Protein AF-0000000067823042 (afdb_homodimer)

Foldseek 3Di:
DAADLVVQQVLQQVQLVVQVVQPHQSKKKWKAFRVGRTLFIHAACCPVVVHLQRHRLNRRVVRSPDDDLVRQLRIEMEMAEADAPSSLVVSLVSNHQEYEYNAYPLHHHDQVVSVVSPHHYHYPPHPSSVVSNVVCCVVPVPNVCSNRVD/DAADLVVQQVLQQVQLVVQVVQPHQSKKKWKAFRVGRTLFIHAACCPVVVHLQRHRLNRRDVRSPDDDLVRQLRIEMEMAEADAPSSLVVSLVSNHQEYEYNAPPVHHHDQVVSVVSPHHYHYPPHPSSVVSNVVCCVVPVPNVCSNRVD

Sequence (300 aa):
MPFDDTLGMQIALEEAQRSFETGGVPIGGALIHEDGTILSRGHNQRFQKDSATLHGEIDTLEKAGRLPGSVYKKCTMYTTLSPCDMCSGACILYGVKRVVIGENENFVGAEELLRSKGIEVVVMDDSKCKELMKRFITERPSDWNEDIGVMPFDDTLGMQIALEEAQRSFETGGVPIGGALIHEDGTILSRGHNQRFQKDSATLHGEIDTLEKAGRLPGSVYKKCTMYTTLSPCDMCSGACILYGVKRVVIGENENFVGAEELLRSKGIEVVVMDDSKCKELMKRFITERPSDWNEDIGV

InterPro domains:
  IPR002125 Cytidine and deoxycytidylate deaminase domain [PF00383] (7-102)
  IPR002125 Cytidine and deoxycytidylate deaminase domain [PS51747] (3-121)
  IPR016193 Cytidine deaminase-like [SSF53927] (5-147)

Radius of gyration: 18.21 Å; Cα contacts (8 Å, |Δi|>4): 779; chains: 2; bounding box: 47×52×38 Å

Nearest PDB structures (foldseek):
  8vlj-assembly1_B  TM=9.940E-01  e=5.506E-25  Saccharomyces cerevisiae
  1ysb-assembly1_A  TM=9.937E-01  e=1.316E-24  Saccharomyces cerevisiae
  2o3k-assembly1_B  TM=9.947E-01  e=3.594E-24  Saccharomyces cerevisiae
  8vlm-assembly2_D  TM=9.893E-01  e=2.940E-24  Saccharomyces cerevisiae
  8vlm-assembly2_C  TM=9.854E-01  e=9.818E-24  Saccharomyces cerevisiae

Structure (mmCIF, N/CA/C/O backbone):
data_AF-0000000067823042-model_v1
#
loop_
_entity.id
_entity.type
_entity.pdbx_description
1 polymer 'Cytosine deaminase'
#
loop_
_atom_site.group_PDB
_atom_site.id
_atom_site.type_symbol
_atom_site.label_atom_id
_atom_site.label_alt_id
_atom_site.label_comp_id
_atom_site.label_asym_id
_atom_site.label_entity_id
_atom_site.label_seq_id
_atom_site.pdbx_PDB_ins_code
_atom_site.Cartn_x
_atom_site.Cartn_y
_atom_site.Cartn_z
_atom_site.occupancy
_atom_site.B_iso_or_equiv
_atom_site.auth_seq_id
_atom_site.auth_comp_id
_atom_site.auth_asym_id
_atom_site.auth_atom_id
_atom_site.pdbx_PDB_model_num
ATOM 1 N N . MET A 1 1 ? -11.383 -27.797 -5.797 1 48.25 1 MET A N 1
ATOM 2 C CA . MET A 1 1 ? -9.977 -28.156 -5.613 1 48.25 1 MET A CA 1
ATOM 3 C C . MET A 1 1 ? -9.117 -26.906 -5.438 1 48.25 1 MET A C 1
ATOM 5 O O . MET A 1 1 ? -9.406 -25.859 -6.023 1 48.25 1 MET A O 1
ATOM 9 N N . PRO A 1 2 ? -8.297 -26.891 -4.375 1 63.25 2 PRO A N 1
ATOM 10 C CA . PRO A 1 2 ? -7.449 -25.703 -4.289 1 63.25 2 PRO A CA 1
ATOM 11 C C . PRO A 1 2 ? -6.688 -25.422 -5.582 1 63.25 2 PRO A C 1
ATOM 13 O O . PRO A 1 2 ? -6.359 -26.359 -6.32 1 63.25 2 PRO A O 1
ATOM 16 N N . PHE A 1 3 ? -6.887 -24.25 -6.117 1 79.56 3 PHE A N 1
ATOM 17 C CA . PHE A 1 3 ? -6.141 -23.828 -7.301 1 79.56 3 PHE A CA 1
ATOM 18 C C . PHE A 1 3 ? -4.691 -24.297 -7.215 1 79.56 3 PHE A C 1
ATOM 20 O O . PHE A 1 3 ? -4.113 -24.344 -6.129 1 79.56 3 PHE A O 1
ATOM 27 N N . ASP A 1 4 ? -4.148 -24.922 -8.211 1 93.75 4 ASP A N 1
ATOM 28 C CA . ASP A 1 4 ? -2.768 -25.391 -8.305 1 93.75 4 ASP A CA 1
ATOM 29 C C . ASP A 1 4 ? -1.784 -24.25 -8.109 1 93.75 4 ASP A C 1
ATOM 31 O O . ASP A 1 4 ? -1.671 -23.359 -8.969 1 93.75 4 ASP A O 1
ATOM 35 N N . ASP A 1 5 ? -0.976 -24.266 -7.023 1 97.5 5 ASP A N 1
ATOM 36 C CA . ASP A 1 5 ? -0.057 -23.188 -6.688 1 97.5 5 ASP A CA 1
ATOM 37 C C . ASP A 1 5 ? 1.023 -23.031 -7.754 1 97.5 5 ASP A C 1
ATOM 39 O O . ASP A 1 5 ? 1.497 -21.922 -8.008 1 97.5 5 ASP A O 1
ATOM 43 N N . THR A 1 6 ? 1.38 -24.125 -8.398 1 97.94 6 THR A N 1
ATOM 44 C CA . THR A 1 6 ? 2.383 -24.062 -9.453 1 97.94 6 THR A CA 1
ATOM 45 C C . THR A 1 6 ? 1.88 -23.219 -10.625 1 97.94 6 THR A C 1
ATOM 47 O O . THR A 1 6 ? 2.625 -22.422 -11.188 1 97.94 6 THR A O 1
ATOM 50 N N . LEU A 1 7 ? 0.654 -23.453 -10.984 1 97.75 7 LEU A N 1
ATOM 51 C CA . LEU A 1 7 ? 0.062 -22.688 -12.078 1 97.75 7 LEU A CA 1
ATOM 52 C C . LEU A 1 7 ? -0.068 -21.219 -11.711 1 97.75 7 LEU A C 1
ATOM 54 O O . LEU A 1 7 ? 0.218 -20.344 -12.531 1 97.75 7 LEU A O 1
ATOM 58 N N . GLY A 1 8 ? -0.56 -20.875 -10.492 1 98.38 8 GLY A N 1
ATOM 59 C CA . GLY A 1 8 ? -0.647 -19.5 -10.031 1 98.38 8 GLY A CA 1
ATOM 60 C C . GLY A 1 8 ? 0.69 -18.781 -10.039 1 98.38 8 GLY A C 1
ATOM 61 O O . GLY A 1 8 ? 0.783 -17.641 -10.469 1 98.38 8 GLY A O 1
ATOM 62 N N . MET A 1 9 ? 1.705 -19.547 -9.633 1 98.81 9 MET A N 1
ATOM 63 C CA . MET A 1 9 ? 3.037 -18.953 -9.586 1 98.81 9 MET A CA 1
ATOM 64 C C . MET A 1 9 ? 3.58 -18.719 -10.992 1 98.81 9 MET A C 1
ATOM 66 O O . MET A 1 9 ? 4.281 -17.734 -11.234 1 98.81 9 MET A O 1
ATOM 70 N N . GLN A 1 10 ? 3.24 -19.641 -11.875 1 98.81 10 GLN A N 1
ATOM 71 C CA . GLN A 1 10 ? 3.658 -19.453 -13.258 1 98.81 10 GLN A CA 1
ATOM 72 C C . GLN A 1 10 ? 3.1 -18.156 -13.836 1 98.81 10 GLN A C 1
ATOM 74 O O . GLN A 1 10 ? 3.801 -17.438 -14.547 1 98.81 10 GLN A O 1
ATOM 79 N N . ILE A 1 11 ? 1.844 -17.844 -13.531 1 98.88 11 ILE A N 1
ATOM 80 C CA . ILE A 1 11 ? 1.221 -16.594 -13.984 1 98.88 11 ILE A CA 1
ATOM 81 C C . ILE A 1 11 ? 1.97 -15.398 -13.406 1 98.88 11 ILE A C 1
ATOM 83 O O . ILE A 1 11 ? 2.303 -14.461 -14.133 1 98.88 11 ILE A O 1
ATOM 87 N N . ALA A 1 12 ? 2.26 -15.438 -12.117 1 98.94 12 ALA A N 1
ATOM 88 C CA . ALA A 1 12 ? 3 -14.359 -11.469 1 98.94 12 ALA A CA 1
ATOM 89 C C . ALA A 1 12 ? 4.391 -14.203 -12.07 1 98.94 12 ALA A C 1
ATOM 91 O O . ALA A 1 12 ? 4.867 -13.086 -12.273 1 98.94 12 ALA A O 1
ATOM 92 N N . LEU A 1 13 ? 5.023 -15.336 -12.359 1 98.94 13 LEU A N 1
ATOM 93 C CA . LEU A 1 13 ? 6.371 -15.305 -12.922 1 98.94 13 LEU A CA 1
ATOM 94 C C . LEU A 1 13 ? 6.363 -14.695 -14.32 1 98.94 13 LEU A C 1
ATOM 96 O O . LEU A 1 13 ? 7.281 -13.961 -14.688 1 98.94 13 LEU A O 1
ATOM 100 N N . GLU A 1 14 ? 5.363 -15.039 -15.102 1 98.94 14 GLU A N 1
ATOM 101 C CA . GLU A 1 14 ? 5.219 -14.422 -16.422 1 98.94 14 GLU A CA 1
ATOM 102 C C . GLU A 1 14 ? 5.125 -12.898 -16.312 1 98.94 14 GLU A C 1
ATOM 104 O O . GLU A 1 14 ? 5.734 -12.18 -17.094 1 98.94 14 GLU A O 1
ATOM 109 N N . GLU A 1 15 ? 4.402 -12.438 -15.352 1 98.94 15 GLU A N 1
ATOM 110 C CA . GLU A 1 15 ? 4.289 -11 -15.102 1 98.94 15 GLU A CA 1
ATOM 111 C C . GLU A 1 15 ? 5.633 -10.414 -14.68 1 98.94 15 GLU A C 1
ATOM 113 O O . GLU A 1 15 ? 6.004 -9.32 -15.125 1 98.94 15 GLU A O 1
ATOM 118 N N . ALA A 1 16 ? 6.344 -11.086 -13.805 1 98.94 16 ALA A N 1
ATOM 119 C CA . ALA A 1 16 ? 7.66 -10.617 -13.375 1 98.94 16 ALA A CA 1
ATOM 120 C C . ALA A 1 16 ? 8.602 -10.469 -14.562 1 98.94 16 ALA A C 1
ATOM 122 O O . ALA A 1 16 ? 9.344 -9.484 -14.656 1 98.94 16 ALA A O 1
ATOM 123 N N . GLN A 1 17 ? 8.562 -11.445 -15.445 1 98.94 17 GLN A N 1
ATOM 124 C CA . GLN A 1 17 ? 9.398 -11.398 -16.641 1 98.94 17 GLN A CA 1
ATOM 125 C C . GLN A 1 17 ? 9.031 -10.211 -17.531 1 98.94 17 GLN A C 1
ATOM 127 O O . GLN A 1 17 ? 9.914 -9.523 -18.047 1 98.94 17 GLN A O 1
ATOM 132 N N . ARG A 1 18 ? 7.781 -10 -17.672 1 98.88 18 ARG A N 1
ATOM 133 C CA . ARG A 1 18 ? 7.316 -8.852 -18.438 1 98.88 18 ARG A CA 1
ATOM 134 C C . ARG A 1 18 ? 7.836 -7.547 -17.844 1 98.88 18 ARG A C 1
ATOM 136 O O . ARG A 1 18 ? 8.242 -6.645 -18.578 1 98.88 18 ARG A O 1
ATOM 143 N N . SER A 1 19 ? 7.773 -7.453 -16.5 1 98.94 19 SER A N 1
ATOM 144 C CA . SER A 1 19 ? 8.305 -6.266 -15.844 1 98.94 19 SER A CA 1
ATOM 145 C C . SER A 1 19 ? 9.773 -6.055 -16.188 1 98.94 19 SER A C 1
ATOM 147 O O . SER A 1 19 ? 10.172 -4.965 -16.594 1 98.94 19 SER A O 1
ATOM 149 N N . PHE A 1 20 ? 10.477 -7.055 -16.062 1 98.88 20 PHE A N 1
ATOM 150 C CA . PHE A 1 20 ? 11.914 -7.004 -16.328 1 98.88 20 PHE A CA 1
ATOM 151 C C . PHE A 1 20 ? 12.188 -6.566 -17.766 1 98.88 20 PHE A C 1
ATOM 153 O O . PHE A 1 20 ? 13 -5.676 -18 1 98.88 20 PHE A O 1
ATOM 160 N N . GLU A 1 21 ? 11.484 -7.082 -18.656 1 98.69 21 GLU A N 1
ATOM 161 C CA . GLU A 1 21 ? 11.695 -6.844 -20.078 1 98.69 21 GLU A CA 1
ATOM 162 C C . GLU A 1 21 ? 11.32 -5.414 -20.469 1 98.69 21 GLU A C 1
ATOM 164 O O . GLU A 1 21 ? 11.789 -4.891 -21.469 1 98.69 21 GLU A O 1
ATOM 169 N N . THR A 1 22 ? 10.523 -4.824 -19.672 1 98.69 22 THR A N 1
ATOM 170 C CA . THR A 1 22 ? 10.062 -3.475 -20 1 98.69 22 THR A CA 1
ATOM 171 C C . THR A 1 22 ? 10.734 -2.447 -19.094 1 98.69 22 THR A C 1
ATOM 173 O O . THR A 1 22 ? 10.273 -1.309 -18.984 1 98.69 22 THR A O 1
ATOM 176 N N . GLY A 1 23 ? 11.75 -2.877 -18.297 1 98.56 23 GLY A N 1
ATOM 177 C CA . GLY A 1 23 ? 12.586 -1.94 -17.562 1 98.56 23 GLY A CA 1
ATOM 178 C C . GLY A 1 23 ? 12.195 -1.812 -16.109 1 98.56 23 GLY A C 1
ATOM 179 O O . GLY A 1 23 ? 12.711 -0.945 -15.398 1 98.56 23 GLY A O 1
ATOM 180 N N . GLY A 1 24 ? 11.32 -2.697 -15.641 1 98.81 24 GLY A N 1
ATOM 181 C CA . GLY A 1 24 ? 10.875 -2.621 -14.258 1 98.81 24 GLY A CA 1
ATOM 182 C C . GLY A 1 24 ? 11.547 -3.631 -13.352 1 98.81 24 GLY A C 1
ATOM 183 O O . GLY A 1 24 ? 12.398 -4.398 -13.797 1 98.81 24 GLY A O 1
ATOM 184 N N . VAL A 1 25 ? 11.258 -3.539 -12.023 1 98.94 25 VAL A N 1
ATOM 185 C CA . VAL A 1 25 ? 11.688 -4.543 -11.055 1 98.94 25 VAL A CA 1
ATOM 186 C C . VAL A 1 25 ? 10.938 -5.848 -11.297 1 98.94 25 VAL A C 1
ATOM 188 O O . VAL A 1 25 ? 9.703 -5.852 -11.406 1 98.94 25 VAL A O 1
ATOM 191 N N . PRO A 1 26 ? 11.594 -6.961 -11.43 1 98.94 26 PRO A N 1
ATOM 192 C CA . PRO A 1 26 ? 10.938 -8.195 -11.859 1 98.94 26 PRO A CA 1
ATOM 193 C C . PRO A 1 26 ? 10.156 -8.867 -10.734 1 98.94 26 PRO A C 1
ATOM 195 O O . PRO A 1 26 ? 10.516 -9.961 -10.289 1 98.94 26 PRO A O 1
ATOM 198 N N . ILE A 1 27 ? 9.117 -8.312 -10.32 1 99 27 ILE A N 1
ATOM 199 C CA . ILE A 1 27 ? 8.172 -8.852 -9.352 1 99 27 ILE A CA 1
ATOM 200 C C . ILE A 1 27 ? 6.773 -8.891 -9.961 1 99 27 ILE A C 1
ATOM 202 O O . ILE A 1 27 ? 6.266 -7.867 -10.422 1 99 27 ILE A O 1
ATOM 206 N N . GLY A 1 28 ? 6.211 -10 -10 1 98.94 28 GLY A N 1
ATOM 207 C CA . GLY A 1 28 ? 4.875 -10.203 -10.539 1 98.94 28 GLY A CA 1
ATOM 208 C C . GLY A 1 28 ? 3.906 -10.781 -9.523 1 98.94 28 GLY A C 1
ATOM 209 O O . GLY A 1 28 ? 4.324 -11.336 -8.5 1 98.94 28 GLY A O 1
ATOM 210 N N . GLY A 1 29 ? 2.664 -10.555 -9.781 1 98.94 29 GLY A N 1
ATOM 211 C CA . GLY A 1 29 ? 1.603 -11.055 -8.922 1 98.94 29 GLY A CA 1
ATOM 212 C C . GLY A 1 29 ? 0.396 -11.555 -9.688 1 98.94 29 GLY A C 1
ATOM 213 O O . GLY A 1 29 ? 0.261 -11.289 -10.883 1 98.94 29 GLY A O 1
ATOM 214 N N . ALA A 1 30 ? -0.414 -12.273 -9.031 1 98.94 30 ALA A N 1
ATOM 215 C CA . ALA A 1 30 ? -1.71 -12.742 -9.508 1 98.94 30 ALA A CA 1
ATOM 216 C C . ALA A 1 30 ? -2.699 -12.898 -8.359 1 98.94 30 ALA A C 1
ATOM 218 O O . ALA A 1 30 ? -2.334 -13.367 -7.277 1 98.94 30 ALA A O 1
ATOM 219 N N . LEU A 1 31 ? -3.848 -12.477 -8.578 1 98.94 31 LEU A N 1
ATOM 220 C CA . LEU A 1 31 ? -4.957 -12.664 -7.652 1 98.94 31 LEU A CA 1
ATOM 221 C C . LEU A 1 31 ? -5.949 -13.688 -8.18 1 98.94 31 LEU A C 1
ATOM 223 O O . LEU A 1 31 ? -6.617 -13.445 -9.188 1 98.94 31 LEU A O 1
ATOM 227 N N . ILE A 1 32 ? -6.035 -14.789 -7.492 1 98.81 32 ILE A N 1
ATOM 228 C CA . ILE A 1 32 ? -6.832 -15.906 -8 1 98.81 32 ILE A CA 1
ATOM 229 C C . ILE A 1 32 ? -7.859 -16.328 -6.949 1 98.81 32 ILE A C 1
ATOM 231 O O . ILE A 1 32 ? -7.52 -16.531 -5.785 1 98.81 32 ILE A O 1
ATOM 235 N N . HIS A 1 33 ? -9.062 -16.453 -7.359 1 98.25 33 HIS A N 1
ATOM 236 C CA . HIS A 1 33 ? -10.164 -16.875 -6.496 1 98.25 33 HIS A CA 1
ATOM 237 C C . HIS A 1 33 ? -10.062 -18.359 -6.152 1 98.25 33 HIS A C 1
ATOM 239 O O . HIS A 1 33 ? -9.477 -19.125 -6.906 1 98.25 33 HIS A O 1
ATOM 245 N N . GLU A 1 34 ? -10.672 -18.719 -5.129 1 96.5 34 GLU A N 1
ATOM 246 C CA . GLU A 1 34 ? -10.594 -20.094 -4.68 1 96.5 34 GLU A CA 1
ATOM 247 C C . GLU A 1 34 ? -11.25 -21.047 -5.684 1 96.5 34 GLU A C 1
ATOM 249 O O . GLU A 1 34 ? -10.953 -22.234 -5.707 1 96.5 34 GLU A O 1
ATOM 254 N N . ASP A 1 35 ? -12.125 -20.484 -6.531 1 95.81 35 ASP A N 1
ATOM 255 C CA . ASP A 1 35 ? -12.789 -21.328 -7.52 1 95.81 35 ASP A CA 1
ATOM 256 C C . ASP A 1 35 ? -11.93 -21.484 -8.773 1 95.81 35 ASP A C 1
ATOM 258 O O . ASP A 1 35 ? -12.344 -22.125 -9.742 1 95.81 35 ASP A O 1
ATOM 262 N N . GLY A 1 36 ? -10.789 -20.781 -8.734 1 96.31 36 GLY A N 1
ATOM 263 C CA . GLY A 1 36 ? -9.844 -20.938 -9.828 1 96.31 36 GLY A CA 1
ATOM 264 C C . GLY A 1 36 ? -9.867 -19.781 -10.812 1 96.31 36 GLY A C 1
ATOM 265 O O . GLY A 1 36 ? -9 -19.688 -11.688 1 96.31 36 GLY A O 1
ATOM 266 N N . THR A 1 37 ? -10.797 -18.875 -10.672 1 97.56 37 THR A N 1
ATOM 267 C CA . THR A 1 37 ? -10.875 -17.719 -11.555 1 97.56 37 THR A CA 1
ATOM 268 C C . THR A 1 37 ? -9.695 -16.781 -11.336 1 97.56 37 THR A C 1
ATOM 270 O O . THR A 1 37 ? -9.406 -16.391 -10.203 1 97.56 37 THR A O 1
ATOM 273 N N . ILE A 1 38 ? -8.977 -16.469 -12.375 1 98.31 38 ILE A N 1
ATOM 274 C CA . ILE A 1 38 ? -7.922 -15.461 -12.328 1 98.31 38 ILE A CA 1
ATOM 275 C C . ILE A 1 38 ? -8.547 -14.062 -12.352 1 98.31 38 ILE A C 1
ATOM 277 O O . ILE A 1 38 ? -9.023 -13.609 -13.391 1 98.31 38 ILE A O 1
ATOM 281 N N . LEU A 1 39 ? -8.539 -13.391 -11.273 1 98.56 39 LEU A N 1
ATOM 282 C CA . LEU A 1 39 ? -9.195 -12.094 -11.18 1 98.56 39 LEU A CA 1
ATOM 283 C C . LEU A 1 39 ? -8.305 -10.992 -11.742 1 98.56 39 LEU A C 1
ATOM 285 O O . LEU A 1 39 ? -8.805 -9.992 -12.273 1 98.56 39 LEU A O 1
ATOM 289 N N . SER A 1 40 ? -7 -11.188 -11.57 1 98.88 40 SER A N 1
ATOM 290 C CA . SER A 1 40 ? -6.07 -10.156 -12.016 1 98.88 40 SER A CA 1
ATOM 291 C C . SER A 1 40 ? -4.637 -10.68 -12.031 1 98.88 40 SER A C 1
ATOM 293 O O . SER A 1 40 ? -4.324 -11.68 -11.375 1 98.88 40 SER A O 1
ATOM 295 N N . ARG A 1 41 ? -3.842 -10.133 -12.703 1 98.88 41 ARG A N 1
ATOM 296 C CA . ARG A 1 41 ? -2.391 -10.281 -12.719 1 98.88 41 ARG A CA 1
ATOM 297 C C . ARG A 1 41 ? -1.706 -8.945 -12.977 1 98.88 41 ARG A C 1
ATOM 299 O O . ARG A 1 41 ? -2.264 -8.078 -13.656 1 98.88 41 ARG A O 1
ATOM 306 N N . GLY A 1 42 ? -0.591 -8.766 -12.438 1 98.94 42 GLY A N 1
ATOM 307 C CA . GLY A 1 42 ? 0.148 -7.523 -12.578 1 98.94 42 GLY A CA 1
ATOM 308 C C . GLY A 1 42 ? 1.623 -7.664 -12.25 1 98.94 42 GLY A C 1
ATOM 309 O O . GLY A 1 42 ? 2.102 -8.766 -11.984 1 98.94 42 GLY A O 1
ATOM 310 N N . HIS A 1 43 ? 2.35 -6.594 -12.422 1 98.94 43 HIS A N 1
ATOM 311 C CA . HIS A 1 43 ? 3.785 -6.59 -12.156 1 98.94 43 HIS A CA 1
ATOM 312 C C . HIS A 1 43 ? 4.262 -5.199 -11.75 1 98.94 43 HIS A C 1
ATOM 314 O O . HIS A 1 43 ? 3.551 -4.211 -11.945 1 98.94 43 HIS A O 1
ATOM 320 N N . ASN A 1 44 ? 5.398 -5.211 -11.078 1 98.94 44 ASN A N 1
ATOM 321 C CA . ASN A 1 44 ? 5.992 -3.938 -10.688 1 98.94 44 ASN A CA 1
ATOM 322 C C . ASN A 1 44 ? 6.117 -2.986 -11.875 1 98.94 44 ASN A C 1
ATOM 324 O O . ASN A 1 44 ? 6.641 -3.361 -12.922 1 98.94 44 ASN A O 1
ATOM 328 N N . GLN A 1 45 ? 5.559 -1.779 -11.664 1 98.81 45 GLN A N 1
ATOM 329 C CA . GLN A 1 45 ? 5.531 -0.775 -12.727 1 98.81 45 GLN A CA 1
ATOM 330 C C . GLN A 1 45 ? 6.152 0.537 -12.25 1 98.81 45 GLN A C 1
ATOM 332 O O . GLN A 1 45 ? 5.859 1.602 -12.797 1 98.81 45 GLN A O 1
ATOM 337 N N . ARG A 1 46 ? 6.961 0.497 -11.227 1 98.62 46 ARG A N 1
ATOM 338 C CA . ARG A 1 46 ? 7.512 1.703 -10.617 1 98.62 46 ARG A CA 1
ATOM 339 C C . ARG A 1 46 ? 8.289 2.529 -11.633 1 98.62 46 ARG A C 1
ATOM 341 O O . ARG A 1 46 ? 8.023 3.721 -11.805 1 98.62 46 ARG A O 1
ATOM 348 N N . PHE A 1 47 ? 9.156 1.929 -12.383 1 98.62 47 PHE A N 1
ATOM 349 C CA . PHE A 1 47 ? 10.008 2.664 -13.312 1 98.62 47 PHE A CA 1
ATOM 350 C C . PHE A 1 47 ? 9.281 2.928 -14.625 1 98.62 47 PHE A C 1
ATOM 352 O O . PHE A 1 47 ? 9.406 4.012 -15.195 1 98.62 47 PHE A O 1
ATOM 359 N N . GLN A 1 48 ? 8.516 1.996 -15.062 1 98.69 48 GLN A N 1
ATOM 360 C CA . GLN A 1 48 ? 7.789 2.1 -16.328 1 98.69 48 GLN A CA 1
ATOM 361 C C . GLN A 1 48 ? 6.797 3.258 -16.297 1 98.69 48 GLN A C 1
ATOM 363 O O . GLN A 1 48 ? 6.566 3.912 -17.312 1 98.69 48 GLN A O 1
ATOM 368 N N . LYS A 1 49 ? 6.238 3.5 -15.086 1 98.44 49 LYS A N 1
ATOM 369 C CA . LYS A 1 49 ? 5.172 4.492 -14.992 1 98.44 49 LYS A CA 1
ATOM 370 C C . LYS A 1 49 ? 5.559 5.629 -14.047 1 98.44 49 LYS A C 1
ATOM 372 O O . LYS A 1 49 ? 4.715 6.441 -13.664 1 98.44 49 LYS A O 1
ATOM 377 N N . ASP A 1 50 ? 6.836 5.629 -13.625 1 98.38 50 ASP A N 1
ATOM 378 C CA . ASP A 1 50 ? 7.344 6.625 -12.68 1 98.38 50 ASP A CA 1
ATOM 379 C C . ASP A 1 50 ? 6.473 6.684 -11.43 1 98.38 50 ASP A C 1
ATOM 381 O O . ASP A 1 50 ? 6.055 7.766 -11.008 1 98.38 50 ASP A O 1
ATOM 385 N N . SER A 1 51 ? 6.168 5.523 -10.914 1 98.75 51 SER A N 1
ATOM 386 C CA . SER A 1 51 ? 5.281 5.383 -9.766 1 98.75 51 SER A CA 1
ATOM 387 C C . SER A 1 51 ? 6.07 5.109 -8.492 1 98.75 51 SER A C 1
ATOM 389 O O . SER A 1 51 ? 7.02 4.32 -8.5 1 98.75 51 SER A O 1
ATOM 391 N N . ALA A 1 52 ? 5.609 5.66 -7.422 1 98.5 52 ALA A N 1
ATOM 392 C CA . ALA A 1 52 ? 6.23 5.367 -6.133 1 98.5 52 ALA A CA 1
ATOM 393 C C . ALA A 1 52 ? 5.633 4.109 -5.508 1 98.5 52 ALA A C 1
ATOM 395 O O . ALA A 1 52 ? 6.223 3.52 -4.598 1 98.5 52 ALA A O 1
ATOM 396 N N . THR A 1 53 ? 4.461 3.689 -6.012 1 98.75 53 THR A N 1
ATOM 397 C CA . THR A 1 53 ? 3.754 2.73 -5.172 1 98.75 53 THR A CA 1
ATOM 398 C C . THR A 1 53 ? 3.35 1.499 -5.973 1 98.75 53 THR A C 1
ATOM 400 O O . THR A 1 53 ? 2.953 0.481 -5.402 1 98.75 53 THR A O 1
ATOM 403 N N . LEU A 1 54 ? 3.484 1.491 -7.316 1 98.81 54 LEU A N 1
ATOM 404 C CA . LEU A 1 54 ? 2.98 0.396 -8.141 1 98.81 54 LEU A CA 1
ATOM 405 C C . LEU A 1 54 ? 3.934 -0.794 -8.102 1 98.81 54 LEU A C 1
ATOM 407 O O . LEU A 1 54 ? 4.473 -1.194 -9.133 1 98.81 54 LEU A O 1
ATOM 411 N N . HIS A 1 55 ? 4.082 -1.41 -6.926 1 98.94 55 HIS A N 1
ATOM 412 C CA . HIS A 1 55 ? 4.738 -2.707 -6.793 1 98.94 55 HIS A CA 1
ATOM 413 C C . HIS A 1 55 ? 3.926 -3.805 -7.469 1 98.94 55 HIS A C 1
ATOM 415 O O . HIS A 1 55 ? 2.814 -3.559 -7.945 1 98.94 55 HIS A O 1
ATOM 421 N N . GLY A 1 56 ? 4.477 -5 -7.559 1 98.94 56 GLY A N 1
ATOM 422 C CA . GLY A 1 56 ? 3.811 -6.094 -8.25 1 98.94 56 GLY A CA 1
ATOM 423 C C . GLY A 1 56 ? 2.428 -6.391 -7.703 1 98.94 56 GLY A C 1
ATOM 424 O O . GLY A 1 56 ? 1.459 -6.48 -8.461 1 98.94 56 GLY A O 1
ATOM 425 N N . GLU A 1 57 ? 2.305 -6.559 -6.371 1 98.94 57 GLU A N 1
ATOM 426 C CA . GLU A 1 57 ? 1.029 -6.863 -5.73 1 98.94 57 GLU A CA 1
ATOM 427 C C . GLU A 1 57 ? 0.06 -5.691 -5.844 1 98.94 57 GLU A C 1
ATOM 429 O O . GLU A 1 57 ? -1.144 -5.891 -6.023 1 98.94 57 GLU A O 1
ATOM 434 N N . ILE A 1 58 ? 0.591 -4.434 -5.738 1 98.94 58 ILE A N 1
ATOM 435 C CA . ILE A 1 58 ? -0.253 -3.246 -5.832 1 98.94 58 ILE A CA 1
ATOM 436 C C . ILE A 1 58 ? -0.804 -3.117 -7.25 1 98.94 58 ILE A C 1
ATOM 438 O O . ILE A 1 58 ? -1.99 -2.84 -7.438 1 98.94 58 ILE A O 1
ATOM 442 N N . ASP A 1 59 ? 0.062 -3.318 -8.227 1 98.94 59 ASP A N 1
ATOM 443 C CA . ASP A 1 59 ? -0.393 -3.301 -9.617 1 98.94 59 ASP A CA 1
ATOM 444 C C . ASP A 1 59 ? -1.451 -4.375 -9.859 1 98.94 59 ASP A C 1
ATOM 446 O O . ASP A 1 59 ? -2.416 -4.148 -10.594 1 98.94 59 ASP A O 1
ATOM 450 N N . THR A 1 60 ? -1.262 -5.566 -9.297 1 98.94 60 THR A N 1
ATOM 451 C CA . THR A 1 60 ? -2.23 -6.648 -9.406 1 98.94 60 THR A CA 1
ATOM 452 C C . THR A 1 60 ? -3.586 -6.219 -8.852 1 98.94 60 THR A C 1
ATOM 454 O O . THR A 1 60 ? -4.617 -6.414 -9.5 1 98.94 60 THR A O 1
ATOM 457 N N . LEU A 1 61 ? -3.549 -5.598 -7.703 1 98.88 61 LEU A N 1
ATOM 458 C CA . LEU A 1 61 ? -4.785 -5.137 -7.082 1 98.88 61 LEU A CA 1
ATOM 459 C C . LEU A 1 61 ? -5.426 -4.02 -7.902 1 98.88 61 LEU A C 1
ATOM 461 O O . LEU A 1 61 ? -6.648 -3.99 -8.07 1 98.88 61 LEU A O 1
ATOM 465 N N . GLU A 1 62 ? -4.629 -3.107 -8.422 1 98.75 62 GLU A N 1
ATOM 466 C CA . GLU A 1 62 ? -5.141 -2.008 -9.234 1 98.75 62 GLU A CA 1
ATOM 467 C C . GLU A 1 62 ? -5.848 -2.525 -10.484 1 98.75 62 GLU A C 1
ATOM 469 O O . GLU A 1 62 ? -6.914 -2.025 -10.852 1 98.75 62 GLU A O 1
ATOM 474 N N . LYS A 1 63 ? -5.305 -3.494 -11.07 1 98.69 63 LYS A N 1
ATOM 475 C CA . LYS A 1 63 ? -5.867 -4.035 -12.305 1 98.69 63 LYS A CA 1
ATOM 476 C C . LYS A 1 63 ? -7.125 -4.855 -12.023 1 98.69 63 LYS A C 1
ATOM 478 O O . LYS A 1 63 ? -7.988 -4.992 -12.898 1 98.69 63 LYS A O 1
ATOM 483 N N . ALA A 1 64 ? -7.168 -5.453 -10.836 1 98.12 64 ALA A N 1
ATOM 484 C CA . ALA A 1 64 ? -8.391 -6.152 -10.445 1 98.12 64 ALA A CA 1
ATOM 485 C C . ALA A 1 64 ? -9.562 -5.184 -10.344 1 98.12 64 ALA A C 1
ATOM 487 O O . ALA A 1 64 ? -10.719 -5.574 -10.531 1 98.12 64 ALA A O 1
ATOM 488 N N . GLY A 1 65 ? -9.203 -3.873 -10.062 1 97.56 65 GLY A N 1
ATOM 489 C CA . GLY A 1 65 ? -10.258 -2.91 -9.781 1 97.56 65 GLY A CA 1
ATOM 490 C C . GLY A 1 65 ? -10.859 -3.068 -8.398 1 97.56 65 GLY A C 1
ATOM 491 O O . GLY A 1 65 ? -10.32 -3.803 -7.562 1 97.56 65 GLY A O 1
ATOM 492 N N . ARG A 1 66 ? -11.883 -2.312 -8.172 1 97.56 66 ARG A N 1
ATOM 493 C CA . ARG A 1 66 ? -12.562 -2.344 -6.883 1 97.56 66 ARG A CA 1
ATOM 494 C C . ARG A 1 66 ? -13.43 -3.59 -6.75 1 97.56 66 ARG A C 1
ATOM 496 O O . ARG A 1 66 ? -14.359 -3.791 -7.535 1 97.56 66 ARG A O 1
ATOM 503 N N . LEU A 1 67 ? -13.07 -4.473 -5.867 1 97.06 67 LEU A N 1
ATOM 504 C CA . LEU A 1 67 ? -13.82 -5.688 -5.574 1 97.06 67 LEU A CA 1
ATOM 505 C C . LEU A 1 67 ? -14.43 -5.625 -4.176 1 97.06 67 LEU A C 1
ATOM 507 O O . LEU A 1 67 ? -13.859 -5.004 -3.273 1 97.06 67 LEU A O 1
ATOM 511 N N . PRO A 1 68 ? -15.547 -6.32 -3.973 1 95.88 68 PRO A N 1
ATOM 512 C CA . PRO A 1 68 ? -16.062 -6.422 -2.607 1 95.88 68 PRO A CA 1
ATOM 513 C C . PRO A 1 68 ? -15.109 -7.16 -1.668 1 95.88 68 PRO A C 1
ATOM 515 O O . PRO A 1 68 ? -14.438 -8.102 -2.086 1 95.88 68 PRO A O 1
ATOM 518 N N . GLY A 1 69 ? -15.141 -6.762 -0.448 1 96.31 69 GLY A N 1
ATOM 519 C CA . GLY A 1 69 ? -14.312 -7.406 0.553 1 96.31 69 GLY A CA 1
ATOM 520 C C . GLY A 1 69 ? -14.484 -8.914 0.596 1 96.31 69 GLY A C 1
ATOM 521 O O . GLY A 1 69 ? -13.523 -9.648 0.798 1 96.31 69 GLY A O 1
ATOM 522 N N . SER A 1 70 ? -15.68 -9.367 0.36 1 97.19 70 SER A N 1
ATOM 523 C CA . SER A 1 70 ? -16 -10.789 0.436 1 97.19 70 SER A CA 1
ATOM 524 C C . SER A 1 70 ? -15.281 -11.578 -0.653 1 97.19 70 SER A C 1
ATOM 526 O O . SER A 1 70 ? -15 -12.766 -0.487 1 97.19 70 SER A O 1
ATOM 528 N N . VAL A 1 71 ? -14.984 -10.93 -1.708 1 97.56 71 VAL A N 1
ATOM 529 C CA . VAL A 1 71 ? -14.289 -11.586 -2.807 1 97.56 71 VAL A CA 1
ATOM 530 C C . VAL A 1 71 ? -12.812 -11.773 -2.447 1 97.56 71 VAL A C 1
ATOM 532 O O . VAL A 1 71 ? -12.258 -12.859 -2.604 1 97.56 71 VAL A O 1
ATOM 535 N N . TYR A 1 72 ? -12.172 -10.711 -1.893 1 97.81 72 TYR A N 1
ATOM 536 C CA . TYR A 1 72 ? -10.766 -10.789 -1.511 1 97.81 72 TYR A CA 1
ATOM 537 C C . TYR A 1 72 ? -10.531 -11.93 -0.525 1 97.81 72 TYR A C 1
ATOM 539 O O . TYR A 1 72 ? -9.516 -12.625 -0.606 1 97.81 72 TYR A O 1
ATOM 547 N N . LYS A 1 73 ? -11.477 -12.125 0.316 1 98.12 73 LYS A N 1
ATOM 548 C CA . LYS A 1 73 ? -11.336 -13.078 1.413 1 98.12 73 LYS A CA 1
ATOM 549 C C . LYS A 1 73 ? -11.352 -14.516 0.899 1 98.12 73 LYS A C 1
ATOM 551 O O . LYS A 1 73 ? -11.055 -15.453 1.646 1 98.12 73 LYS A O 1
ATOM 556 N N . LYS A 1 74 ? -11.617 -14.68 -0.4 1 97.94 74 LYS A N 1
ATOM 557 C CA . LYS A 1 74 ? -11.617 -16 -1.031 1 97.94 74 LYS A CA 1
ATOM 558 C C . LYS A 1 74 ? -10.492 -16.125 -2.055 1 97.94 74 LYS A C 1
ATOM 560 O O . LYS A 1 74 ? -10.516 -17.016 -2.908 1 97.94 74 LYS A O 1
ATOM 565 N N . CYS A 1 75 ? -9.57 -15.227 -1.921 1 98.44 75 CYS A N 1
ATOM 566 C CA . CYS A 1 75 ? -8.555 -15.18 -2.963 1 98.44 75 CYS A CA 1
ATOM 567 C C . CYS A 1 75 ? -7.184 -15.531 -2.402 1 98.44 75 CYS A C 1
ATOM 569 O O . CYS A 1 75 ? -6.965 -15.461 -1.191 1 98.44 75 CYS A O 1
ATOM 571 N N . THR A 1 76 ? -6.34 -15.945 -3.264 1 98.81 76 THR A N 1
ATOM 572 C CA . THR A 1 76 ? -4.906 -16.109 -3.051 1 98.81 76 THR A CA 1
ATOM 573 C C . THR A 1 76 ? -4.121 -15.078 -3.855 1 98.81 76 THR A C 1
ATOM 575 O O . THR A 1 76 ? -4.363 -14.898 -5.051 1 98.81 76 THR A O 1
ATOM 578 N N . MET A 1 77 ? -3.248 -14.391 -3.209 1 98.94 77 MET A N 1
ATOM 579 C CA . MET A 1 77 ? -2.252 -13.562 -3.883 1 98.94 77 MET A CA 1
ATOM 580 C C . MET A 1 77 ? -0.974 -14.352 -4.145 1 98.94 77 MET A C 1
ATOM 582 O O . MET A 1 77 ? -0.309 -14.797 -3.203 1 98.94 77 MET A O 1
ATOM 586 N N . TYR A 1 78 ? -0.693 -14.594 -5.355 1 98.94 78 TYR A N 1
ATOM 587 C CA . TYR A 1 78 ? 0.615 -15.109 -5.75 1 98.94 78 TYR A CA 1
ATOM 588 C C . TYR A 1 78 ? 1.584 -13.961 -6.031 1 98.94 78 TYR A C 1
ATOM 590 O O . TYR A 1 78 ? 1.236 -13 -6.723 1 98.94 78 TYR A O 1
ATOM 598 N N . THR A 1 79 ? 2.744 -14.031 -5.535 1 98.94 79 THR A N 1
ATOM 599 C CA . THR A 1 79 ? 3.77 -13.016 -5.758 1 98.94 79 THR A CA 1
ATOM 600 C C . THR A 1 79 ? 5.152 -13.656 -5.836 1 98.94 79 THR A C 1
ATOM 602 O O . THR A 1 79 ? 5.457 -14.586 -5.086 1 98.94 79 THR A O 1
ATOM 605 N N . THR A 1 80 ? 5.949 -13.227 -6.773 1 99 80 THR A N 1
ATOM 606 C CA . THR A 1 80 ? 7.195 -13.922 -7.074 1 99 80 THR A CA 1
ATOM 607 C C . THR A 1 80 ? 8.234 -13.656 -5.988 1 99 80 THR A C 1
ATOM 609 O O . THR A 1 80 ? 9.234 -14.375 -5.887 1 99 80 THR A O 1
ATOM 612 N N . LEU A 1 81 ? 8.102 -12.641 -5.195 1 98.94 81 LEU A N 1
ATOM 613 C CA . LEU A 1 81 ? 8.984 -12.266 -4.098 1 98.94 81 LEU A CA 1
ATOM 614 C C . LEU A 1 81 ? 8.188 -11.992 -2.826 1 98.94 81 LEU A C 1
ATOM 616 O O . LEU A 1 81 ? 7.031 -11.562 -2.893 1 98.94 81 LEU A O 1
ATOM 620 N N . SER A 1 82 ? 8.781 -12.242 -1.652 1 98.94 82 SER A N 1
ATOM 621 C CA . SER A 1 82 ? 8.141 -11.914 -0.38 1 98.94 82 SER A CA 1
ATOM 622 C C . SER A 1 82 ? 7.648 -10.477 -0.358 1 98.94 82 SER A C 1
ATOM 624 O O . SER A 1 82 ? 8.414 -9.547 -0.613 1 98.94 82 SER A O 1
ATOM 626 N N . PRO A 1 83 ? 6.355 -10.258 -0.128 1 98.94 83 PRO A N 1
ATOM 627 C CA . PRO A 1 83 ? 5.805 -8.906 -0.25 1 98.94 83 PRO A CA 1
ATOM 628 C C . PRO A 1 83 ? 6.309 -7.965 0.84 1 98.94 83 PRO A C 1
ATOM 630 O O . PRO A 1 83 ? 6.398 -8.352 2.008 1 98.94 83 PRO A O 1
ATOM 633 N N . CYS A 1 84 ? 6.629 -6.746 0.478 1 98.88 84 CYS A N 1
ATOM 634 C CA . CYS A 1 84 ? 7.102 -5.715 1.396 1 98.88 84 CYS A CA 1
ATOM 635 C C . CYS A 1 84 ? 6.012 -5.324 2.385 1 98.88 84 CYS A C 1
ATOM 637 O O . CYS A 1 84 ? 4.887 -5.82 2.305 1 98.88 84 CYS A O 1
ATOM 639 N N . ASP A 1 85 ? 6.285 -4.402 3.213 1 98.88 85 ASP A N 1
ATOM 640 C CA . ASP A 1 85 ? 5.336 -3.939 4.223 1 98.88 85 ASP A CA 1
ATOM 641 C C . ASP A 1 85 ? 4.094 -3.338 3.57 1 98.88 85 ASP A C 1
ATOM 643 O O . ASP A 1 85 ? 2.971 -3.592 4.012 1 98.88 85 ASP A O 1
ATOM 647 N N . MET A 1 86 ? 4.234 -2.527 2.516 1 98.94 86 MET A N 1
ATOM 648 C CA . MET A 1 86 ? 3.105 -1.907 1.826 1 98.94 86 MET A CA 1
ATOM 649 C C . MET A 1 86 ? 2.205 -2.965 1.197 1 98.94 86 MET A C 1
ATOM 651 O O . MET A 1 86 ? 0.991 -2.961 1.411 1 98.94 86 MET A O 1
ATOM 655 N N . CYS A 1 87 ? 2.801 -3.883 0.511 1 98.94 87 CYS A N 1
ATOM 656 C CA . CYS A 1 87 ? 2.047 -4.898 -0.217 1 98.94 87 CYS A CA 1
ATOM 657 C C . CYS A 1 87 ? 1.424 -5.906 0.74 1 98.94 87 CYS A C 1
ATOM 659 O O . CYS A 1 87 ? 0.298 -6.359 0.525 1 98.94 87 CYS A O 1
ATOM 661 N N . SER A 1 88 ? 2.215 -6.289 1.748 1 98.94 88 SER A N 1
ATOM 662 C CA . SER A 1 88 ? 1.637 -7.133 2.787 1 98.94 88 SER A CA 1
ATOM 663 C C . SER A 1 88 ? 0.48 -6.434 3.492 1 98.94 88 SER A C 1
ATOM 665 O O . SER A 1 88 ? -0.544 -7.055 3.783 1 98.94 88 SER A O 1
ATOM 667 N N . GLY A 1 89 ? 0.702 -5.141 3.762 1 98.94 89 GLY A N 1
ATOM 668 C CA . GLY A 1 89 ? -0.37 -4.359 4.355 1 98.94 89 GLY A CA 1
ATOM 669 C C . GLY A 1 89 ? -1.628 -4.328 3.51 1 98.94 89 GLY A C 1
ATOM 670 O O . GLY A 1 89 ? -2.74 -4.348 4.043 1 98.94 89 GLY A O 1
ATOM 671 N N . ALA A 1 90 ? -1.46 -4.258 2.205 1 98.94 90 ALA A N 1
ATOM 672 C CA . ALA A 1 90 ? -2.613 -4.289 1.31 1 98.94 90 ALA A CA 1
ATOM 673 C C . ALA A 1 90 ? -3.361 -5.613 1.422 1 98.94 90 ALA A C 1
ATOM 675 O O . ALA A 1 90 ? -4.594 -5.637 1.464 1 98.94 90 ALA A O 1
ATOM 676 N N . CYS A 1 91 ? -2.602 -6.727 1.464 1 98.88 91 CYS A N 1
ATOM 677 C CA . CYS A 1 91 ? -3.217 -8.039 1.616 1 98.88 91 CYS A CA 1
ATOM 678 C C . CYS A 1 91 ? -3.977 -8.141 2.934 1 98.88 91 CYS A C 1
ATOM 680 O O . CYS A 1 91 ? -5.062 -8.719 2.988 1 98.88 91 CYS A O 1
ATOM 682 N N . ILE A 1 92 ? -3.396 -7.547 3.965 1 98.94 92 ILE A N 1
ATOM 683 C CA . ILE A 1 92 ? -4.035 -7.555 5.277 1 98.94 92 ILE A CA 1
ATOM 684 C C . ILE A 1 92 ? -5.305 -6.703 5.238 1 98.94 92 ILE A C 1
ATOM 686 O O . ILE A 1 92 ? -6.363 -7.141 5.691 1 98.94 92 ILE A O 1
ATOM 690 N N . LEU A 1 93 ? -5.242 -5.512 4.664 1 98.75 93 LEU A N 1
ATOM 691 C CA . LEU A 1 93 ? -6.363 -4.578 4.598 1 98.75 93 LEU A CA 1
ATOM 692 C C . LEU A 1 93 ? -7.57 -5.227 3.926 1 98.75 93 LEU A C 1
ATOM 694 O O . LEU A 1 93 ? -8.695 -5.117 4.422 1 98.75 93 LEU A O 1
ATOM 698 N N . TYR A 1 94 ? -7.293 -5.953 2.84 1 98.25 94 TYR A N 1
ATOM 699 C CA . TYR A 1 94 ? -8.391 -6.484 2.037 1 98.25 94 TYR A CA 1
ATOM 700 C C . TYR A 1 94 ? -8.734 -7.906 2.453 1 98.25 94 TYR A C 1
ATOM 702 O O . TYR A 1 94 ? -9.688 -8.5 1.942 1 98.25 94 TYR A O 1
ATOM 710 N N . GLY A 1 95 ? -7.934 -8.469 3.352 1 98.12 95 GLY A N 1
ATOM 711 C CA . GLY A 1 95 ? -8.258 -9.742 3.973 1 98.12 95 GLY A CA 1
ATOM 712 C C . GLY A 1 95 ? -8.078 -10.922 3.041 1 98.12 95 GLY A C 1
ATOM 713 O O . GLY A 1 95 ? -8.883 -11.852 3.041 1 98.12 95 GLY A O 1
ATOM 714 N N . VAL A 1 96 ? -7.086 -10.828 2.152 1 98.31 96 VAL A N 1
ATOM 715 C CA . VAL A 1 96 ? -6.816 -11.977 1.292 1 98.31 96 VAL A CA 1
ATOM 716 C C . VAL A 1 96 ? -6.598 -13.227 2.145 1 98.31 96 VAL A C 1
ATOM 718 O O . VAL A 1 96 ? -5.965 -13.156 3.203 1 98.31 96 VAL A O 1
ATOM 721 N N . LYS A 1 97 ? -7.055 -14.297 1.66 1 98.19 97 LYS A N 1
ATOM 722 C CA . LYS A 1 97 ? -7.055 -15.531 2.434 1 98.19 97 LYS A CA 1
ATOM 723 C C . LYS A 1 97 ? -5.648 -16.125 2.535 1 98.19 97 LYS A C 1
ATOM 725 O O . LYS A 1 97 ? -5.262 -16.641 3.582 1 98.19 97 LYS A O 1
ATOM 730 N N . ARG A 1 98 ? -4.945 -16.031 1.42 1 98.5 98 ARG A N 1
ATOM 731 C CA . ARG A 1 98 ? -3.693 -16.766 1.249 1 98.5 98 ARG A CA 1
ATOM 732 C C . ARG A 1 98 ? -2.711 -15.969 0.392 1 98.5 98 ARG A C 1
ATOM 734 O O . ARG A 1 98 ? -3.109 -15.312 -0.572 1 98.5 98 ARG A O 1
ATOM 741 N N . VAL A 1 99 ? -1.433 -16.031 0.844 1 98.94 99 VAL A N 1
ATOM 742 C CA . VAL A 1 99 ? -0.343 -15.477 0.05 1 98.94 99 VAL A CA 1
ATOM 743 C C . VAL A 1 99 ? 0.677 -16.562 -0.268 1 98.94 99 VAL A C 1
ATOM 745 O O . VAL A 1 99 ? 1.21 -17.203 0.64 1 98.94 99 VAL A O 1
ATOM 748 N N . VAL A 1 100 ? 0.902 -16.781 -1.546 1 98.94 100 VAL A N 1
ATOM 749 C CA . VAL A 1 100 ? 1.904 -17.734 -2.008 1 98.94 100 VAL A CA 1
ATOM 750 C C . VAL A 1 100 ? 3.094 -16.984 -2.604 1 98.94 100 VAL A C 1
ATOM 752 O O . VAL A 1 100 ? 2.938 -16.219 -3.547 1 98.94 100 VAL A O 1
ATOM 755 N N . ILE A 1 101 ? 4.246 -17.266 -2.057 1 98.94 101 ILE A N 1
ATOM 756 C CA . ILE A 1 101 ? 5.461 -16.516 -2.357 1 98.94 101 ILE A CA 1
ATOM 757 C C . ILE A 1 101 ? 6.406 -17.375 -3.193 1 98.94 101 ILE A C 1
ATOM 759 O O . ILE A 1 101 ? 6.652 -18.547 -2.861 1 98.94 101 ILE A O 1
ATOM 763 N N . GLY A 1 102 ? 6.852 -16.828 -4.301 1 98.94 102 GLY A N 1
ATOM 764 C CA . GLY A 1 102 ? 7.812 -17.562 -5.121 1 98.94 102 GLY A CA 1
ATOM 765 C C . GLY A 1 102 ? 9.125 -17.828 -4.402 1 98.94 102 GLY A C 1
ATOM 766 O O . GLY A 1 102 ? 9.594 -18.969 -4.367 1 98.94 102 GLY A O 1
ATOM 767 N N . GLU A 1 103 ? 9.695 -16.75 -3.82 1 98.94 103 GLU A N 1
ATOM 768 C CA . GLU A 1 103 ? 10.945 -16.906 -3.086 1 98.94 103 GLU A CA 1
ATOM 769 C C . GLU A 1 103 ? 11.109 -15.812 -2.039 1 98.94 103 GLU A C 1
ATOM 771 O O . GLU A 1 103 ? 10.438 -14.781 -2.1 1 98.94 103 GLU A O 1
ATOM 776 N N . ASN A 1 104 ? 11.922 -16.078 -1.028 1 98.88 104 ASN A N 1
ATOM 777 C CA . ASN A 1 104 ? 12.195 -15.102 0.011 1 98.88 104 ASN A CA 1
ATOM 778 C C . ASN A 1 104 ? 13.68 -15.039 0.351 1 98.88 104 ASN A C 1
ATOM 780 O O . ASN A 1 104 ? 14.055 -14.641 1.455 1 98.88 104 ASN A O 1
ATOM 784 N N . GLU A 1 105 ? 14.508 -15.438 -0.46 1 98.75 105 GLU A N 1
ATOM 785 C CA . GLU A 1 105 ? 15.953 -15.398 -0.23 1 98.75 105 GLU A CA 1
ATOM 786 C C . GLU A 1 105 ? 16.516 -14.008 -0.495 1 98.75 105 GLU A C 1
ATOM 788 O O . GLU A 1 105 ? 17.344 -13.516 0.277 1 98.75 105 GLU A O 1
ATOM 793 N N . ASN A 1 106 ? 16.125 -13.391 -1.637 1 98.81 106 ASN A N 1
ATOM 794 C CA . ASN A 1 106 ? 16.641 -12.086 -2.035 1 98.81 106 ASN A CA 1
ATOM 795 C C . ASN A 1 106 ? 16.062 -10.961 -1.185 1 98.81 106 ASN A C 1
ATOM 797 O O . ASN A 1 106 ? 16.656 -9.891 -1.068 1 98.81 106 ASN A O 1
ATOM 801 N N . PHE A 1 107 ? 14.875 -11.242 -0.621 1 98.69 107 PHE A N 1
ATOM 802 C CA . PHE A 1 107 ? 14.188 -10.25 0.201 1 98.69 107 PHE A CA 1
ATOM 803 C C . PHE A 1 107 ? 13.141 -10.914 1.081 1 98.69 107 PHE A C 1
ATOM 805 O O . PHE A 1 107 ? 12.375 -11.766 0.614 1 98.69 107 PHE A O 1
ATOM 812 N N . VAL A 1 108 ? 13.102 -10.586 2.338 1 98.81 108 VAL A N 1
ATOM 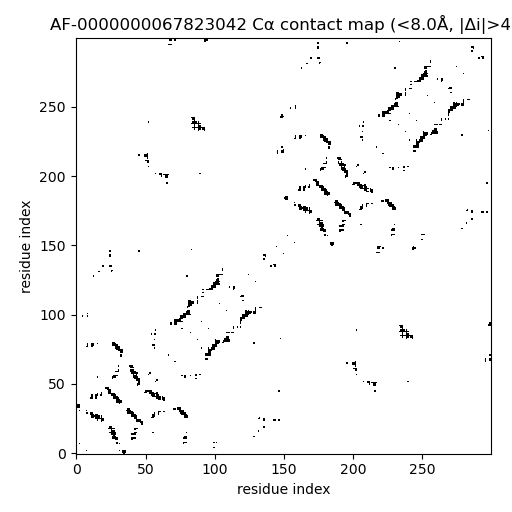813 C CA . VAL A 1 108 ? 12.039 -11.031 3.238 1 98.81 108 VAL A CA 1
ATOM 814 C C . VAL A 1 108 ? 11.18 -9.836 3.654 1 98.81 108 VAL A C 1
ATOM 816 O O . VAL A 1 108 ? 11.672 -8.906 4.293 1 98.81 108 VAL A O 1
ATOM 819 N N . GLY A 1 109 ? 9.969 -9.875 3.221 1 98.62 109 GLY A N 1
ATOM 820 C CA . GLY A 1 109 ? 9.023 -8.828 3.592 1 98.62 109 GLY A CA 1
ATOM 821 C C . GLY A 1 109 ? 8.312 -9.109 4.906 1 98.62 109 GLY A C 1
ATOM 822 O O . GLY A 1 109 ? 8.938 -9.562 5.867 1 98.62 109 GLY A O 1
ATOM 823 N N . ALA A 1 110 ? 7.004 -8.781 4.914 1 98.75 110 ALA A N 1
ATOM 824 C CA . ALA A 1 110 ? 6.285 -8.828 6.184 1 98.75 110 ALA A CA 1
ATOM 825 C C . ALA A 1 110 ? 5.516 -10.141 6.328 1 98.75 110 ALA A C 1
ATOM 827 O O . ALA A 1 110 ? 4.328 -10.133 6.652 1 98.75 110 ALA A O 1
ATOM 828 N N . GLU A 1 111 ? 6.203 -11.25 6.141 1 98.81 111 GLU A N 1
ATOM 829 C CA . GLU A 1 111 ? 5.586 -12.578 6.18 1 98.81 111 GLU A CA 1
ATOM 830 C C . GLU A 1 111 ? 5 -12.875 7.555 1 98.81 111 GLU A C 1
ATOM 832 O O . GLU A 1 111 ? 3.883 -13.383 7.664 1 98.81 111 GLU A O 1
ATOM 837 N N . GLU A 1 112 ? 5.777 -12.555 8.602 1 98.69 112 GLU A N 1
ATOM 838 C CA . GLU A 1 112 ? 5.328 -12.852 9.961 1 98.69 112 GLU A CA 1
ATOM 839 C C . GLU A 1 112 ? 4.102 -12.023 10.328 1 98.69 112 GLU A C 1
ATOM 841 O O . GLU A 1 112 ? 3.223 -12.5 11.055 1 98.69 112 GLU A O 1
ATOM 846 N N . LEU A 1 113 ? 4.098 -10.828 9.883 1 98.81 113 LEU A N 1
ATOM 847 C CA . LEU A 1 113 ? 2.914 -10.008 10.109 1 98.81 113 LEU A CA 1
ATOM 848 C C . LEU A 1 113 ? 1.692 -10.617 9.43 1 98.81 113 LEU A C 1
ATOM 850 O O . LEU A 1 113 ? 0.613 -10.68 10.023 1 98.81 113 LEU A O 1
ATOM 854 N N . LEU A 1 114 ? 1.849 -11.055 8.164 1 98.88 114 LEU A N 1
ATOM 855 C CA . LEU A 1 114 ? 0.762 -11.719 7.457 1 98.88 114 LEU A CA 1
ATOM 856 C C . LEU A 1 114 ? 0.222 -12.891 8.273 1 98.88 114 LEU A C 1
ATOM 858 O O . LEU A 1 114 ? -0.986 -12.992 8.492 1 98.88 114 LEU A O 1
ATOM 862 N N . ARG A 1 115 ? 1.134 -13.742 8.711 1 98.81 115 ARG A N 1
ATOM 863 C CA . ARG A 1 115 ? 0.741 -14.906 9.5 1 98.81 115 ARG A CA 1
ATOM 864 C C . ARG A 1 115 ? 0.032 -14.492 10.781 1 98.81 115 ARG A C 1
ATOM 866 O O . ARG A 1 115 ? -0.962 -15.102 11.172 1 98.81 115 ARG A O 1
ATOM 873 N N . SER A 1 116 ? 0.563 -13.453 11.43 1 98.62 116 SER A N 1
ATOM 874 C CA . SER A 1 116 ? -0.004 -12.992 12.688 1 98.62 116 SER A CA 1
ATOM 875 C C . SER A 1 116 ? -1.434 -12.492 12.5 1 98.62 116 SER A C 1
ATOM 877 O O . SER A 1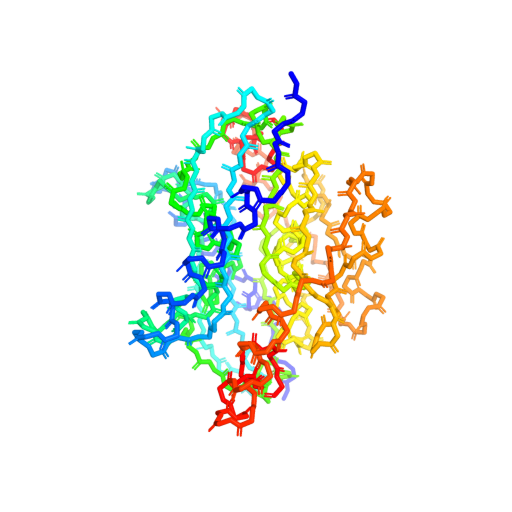 116 ? -2.213 -12.461 13.461 1 98.62 116 SER A O 1
ATOM 879 N N . LYS A 1 117 ? -1.793 -12.148 11.297 1 98.5 117 LYS A N 1
ATOM 880 C CA . LYS A 1 117 ? -3.131 -11.648 11 1 98.5 117 LYS A CA 1
ATOM 881 C C . LYS A 1 117 ? -4.031 -12.758 10.469 1 98.5 117 LYS A C 1
ATOM 883 O O . LYS A 1 117 ? -5.141 -12.5 10 1 98.5 117 LYS A O 1
ATOM 888 N N . GLY A 1 118 ? -3.521 -13.961 10.43 1 98.56 118 GLY A N 1
ATOM 889 C CA . GLY A 1 118 ? -4.328 -15.117 10.086 1 98.56 118 GLY A CA 1
ATOM 890 C C . GLY A 1 118 ? -4.273 -15.469 8.609 1 98.56 118 GLY A C 1
ATOM 891 O O . GLY A 1 118 ? -5.023 -16.328 8.141 1 98.56 118 GLY A O 1
ATOM 892 N N . ILE A 1 119 ? -3.482 -14.812 7.828 1 98.81 119 ILE A N 1
ATOM 893 C CA . ILE A 1 119 ? -3.324 -15.109 6.41 1 98.81 119 ILE A CA 1
ATOM 894 C C . ILE A 1 119 ? -2.369 -16.297 6.23 1 98.81 119 ILE A C 1
ATOM 896 O O . ILE A 1 119 ? -1.297 -16.328 6.84 1 98.81 119 ILE A O 1
ATOM 900 N N . GLU A 1 120 ? -2.791 -17.281 5.473 1 98.81 120 GLU A N 1
ATOM 901 C CA . GLU A 1 120 ? -1.899 -18.391 5.152 1 98.81 120 GLU A CA 1
ATOM 902 C C . GLU A 1 120 ? -0.75 -17.938 4.258 1 98.81 120 GLU A C 1
ATOM 904 O O . GLU A 1 120 ? -0.973 -17.281 3.238 1 98.81 120 GLU A O 1
ATOM 909 N N . VAL A 1 121 ? 0.443 -18.266 4.668 1 98.94 121 VAL A N 1
ATOM 910 C CA . VAL A 1 121 ? 1.617 -17.891 3.881 1 98.94 121 VAL A CA 1
ATOM 911 C C . VAL A 1 121 ? 2.375 -19.156 3.465 1 98.94 121 VAL A C 1
ATOM 913 O O . VAL A 1 121 ? 2.725 -19.984 4.309 1 98.94 121 VAL A O 1
ATOM 916 N N . VAL A 1 122 ? 2.588 -19.344 2.188 1 98.88 122 VAL A N 1
ATOM 917 C CA . VAL A 1 122 ? 3.344 -20.453 1.622 1 98.88 122 VAL A CA 1
ATOM 918 C C . VAL A 1 122 ? 4.535 -19.922 0.83 1 98.88 122 VAL A C 1
ATOM 920 O O . VAL A 1 122 ? 4.387 -19.016 0.01 1 98.88 122 VAL A O 1
ATOM 923 N N . VAL A 1 123 ? 5.684 -20.453 1.078 1 98.88 123 VAL A N 1
ATOM 924 C CA . VAL A 1 123 ? 6.871 -20.125 0.296 1 98.88 123 VAL A CA 1
ATOM 925 C C . VAL A 1 123 ? 7.258 -21.312 -0.582 1 98.88 123 VAL A C 1
ATOM 927 O O . VAL A 1 123 ? 7.547 -22.391 -0.075 1 98.88 123 VAL A O 1
ATOM 930 N N . MET A 1 124 ? 7.301 -21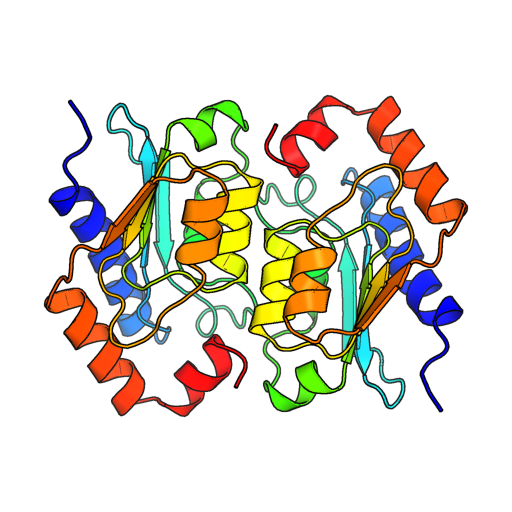.047 -1.921 1 98.75 124 MET A N 1
ATOM 931 C CA . MET A 1 124 ? 7.488 -22.125 -2.875 1 98.75 124 MET A CA 1
ATOM 932 C C . MET A 1 124 ? 8.969 -22.406 -3.094 1 98.75 124 MET A C 1
ATOM 934 O O . MET A 1 124 ? 9.344 -23.5 -3.543 1 98.75 124 MET A O 1
ATOM 938 N N . ASP A 1 125 ? 9.82 -21.484 -2.734 1 98.69 125 ASP A N 1
ATOM 939 C CA . ASP A 1 125 ? 11.258 -21.609 -2.965 1 98.69 125 ASP A CA 1
ATOM 940 C C . ASP A 1 125 ? 11.555 -21.906 -4.434 1 98.69 125 ASP A C 1
ATOM 942 O O . ASP A 1 125 ? 12.312 -22.828 -4.746 1 98.69 125 ASP A O 1
ATOM 946 N N . ASP A 1 126 ? 10.914 -21.203 -5.289 1 98.81 126 ASP A N 1
ATOM 947 C CA . ASP A 1 126 ? 10.984 -21.422 -6.73 1 98.81 126 ASP A CA 1
ATOM 948 C C . ASP A 1 126 ? 12.305 -20.906 -7.297 1 98.81 126 ASP A C 1
ATOM 950 O O . ASP A 1 126 ? 12.648 -19.734 -7.133 1 98.81 126 ASP A O 1
ATOM 954 N N . SER A 1 127 ? 13.062 -21.703 -8.023 1 98.81 127 SER A N 1
ATOM 955 C CA . SER A 1 127 ? 14.398 -21.375 -8.508 1 98.81 127 SER A CA 1
ATOM 956 C C . SER A 1 127 ? 14.352 -20.297 -9.578 1 98.81 127 SER A C 1
ATOM 958 O O . SER A 1 127 ? 15.25 -19.453 -9.656 1 98.81 127 SER A O 1
ATOM 960 N N . LYS A 1 128 ? 13.352 -20.297 -10.398 1 98.88 128 LYS A N 1
ATOM 961 C CA . LYS A 1 128 ? 13.242 -19.297 -11.453 1 98.88 128 LYS A CA 1
ATOM 962 C C . LYS A 1 128 ? 13.008 -17.906 -10.859 1 98.88 128 LYS A C 1
ATOM 964 O O . LYS A 1 128 ? 13.586 -16.922 -11.328 1 98.88 128 LYS A O 1
ATOM 969 N N . CYS A 1 129 ? 12.133 -17.844 -9.828 1 98.88 129 CYS A N 1
ATOM 970 C CA . CYS A 1 129 ? 11.906 -16.578 -9.133 1 98.88 129 CYS A CA 1
ATOM 971 C C . CYS A 1 129 ? 13.195 -16.078 -8.492 1 98.88 129 CYS A C 1
ATOM 973 O O . CYS A 1 129 ? 13.547 -14.898 -8.625 1 98.88 129 CYS A O 1
ATOM 975 N N . LYS A 1 130 ? 13.93 -16.969 -7.883 1 98.88 130 LYS A N 1
ATOM 976 C CA . LYS A 1 130 ? 15.18 -16.609 -7.219 1 98.88 130 LYS A CA 1
ATOM 977 C C . LYS A 1 130 ? 16.188 -16.047 -8.219 1 98.88 130 LYS A C 1
ATOM 979 O O . LYS A 1 130 ? 16.781 -14.992 -7.98 1 98.88 130 LYS A O 1
ATOM 984 N N . GLU A 1 131 ? 16.344 -16.75 -9.297 1 98.88 131 GLU A N 1
ATOM 985 C CA . GLU A 1 131 ? 17.359 -16.391 -10.281 1 98.88 131 GLU A CA 1
ATOM 986 C C . GLU A 1 131 ? 17.031 -15.062 -10.953 1 98.88 131 GLU A C 1
ATOM 988 O O . GLU A 1 131 ? 17.922 -14.227 -11.156 1 98.88 131 GLU A O 1
ATOM 993 N N . LEU A 1 132 ? 15.828 -14.898 -11.281 1 98.94 132 LEU A N 1
ATOM 994 C CA . LEU A 1 132 ? 15.422 -13.664 -11.938 1 98.94 132 LEU A CA 1
ATOM 995 C C . LEU A 1 132 ? 15.656 -12.461 -11.031 1 98.94 132 LEU A C 1
ATOM 997 O O . LEU A 1 132 ? 16.188 -11.438 -11.469 1 98.94 132 LEU A O 1
ATOM 1001 N N . MET A 1 133 ? 15.25 -12.531 -9.727 1 98.88 133 MET A N 1
ATOM 1002 C CA . MET A 1 133 ? 15.43 -11.43 -8.789 1 98.88 133 MET A CA 1
ATOM 1003 C C . MET A 1 133 ? 16.906 -11.195 -8.516 1 98.88 133 MET A C 1
ATOM 1005 O O . MET A 1 133 ? 17.359 -10.047 -8.453 1 98.88 133 MET A O 1
ATOM 1009 N N . LYS A 1 134 ? 17.656 -12.25 -8.398 1 98.88 134 LYS A N 1
ATOM 1010 C CA . LYS A 1 134 ? 19.094 -12.141 -8.172 1 98.88 134 LYS A CA 1
ATOM 1011 C C . LYS A 1 134 ? 19.781 -11.422 -9.328 1 98.88 134 LYS A C 1
ATOM 1013 O O . LYS A 1 134 ? 20.641 -10.562 -9.117 1 98.88 134 LYS A O 1
ATOM 1018 N N . ARG A 1 135 ? 19.453 -11.828 -10.523 1 98.88 135 ARG A N 1
ATOM 1019 C CA . ARG A 1 135 ? 20 -11.172 -11.703 1 98.88 135 ARG A CA 1
ATOM 1020 C C . ARG A 1 135 ? 19.719 -9.672 -11.68 1 98.88 135 ARG A C 1
ATOM 1022 O O . ARG A 1 135 ? 20.609 -8.859 -11.922 1 98.88 135 ARG A O 1
ATOM 1029 N N . PHE A 1 136 ? 18.5 -9.328 -11.406 1 98.94 136 PHE A N 1
ATOM 1030 C CA . PHE A 1 136 ? 18.094 -7.926 -11.383 1 98.94 136 PHE A CA 1
ATOM 1031 C C . PHE A 1 136 ? 18.906 -7.148 -10.336 1 98.94 136 PHE A C 1
ATOM 1033 O O . PHE A 1 136 ? 19.406 -6.062 -10.625 1 98.94 136 PHE A O 1
ATOM 1040 N N . ILE A 1 137 ? 19 -7.672 -9.07 1 98.81 137 ILE A N 1
ATOM 1041 C CA . ILE A 1 137 ? 19.688 -6.988 -7.98 1 98.81 137 ILE A CA 1
ATOM 1042 C C . ILE A 1 137 ? 21.156 -6.785 -8.344 1 98.81 137 ILE A C 1
ATOM 1044 O O . ILE A 1 137 ? 21.734 -5.738 -8.055 1 98.81 137 ILE A O 1
ATOM 1048 N N . THR A 1 138 ? 21.672 -7.77 -9.047 1 98.75 138 THR A N 1
ATOM 1049 C CA . THR A 1 138 ? 23.062 -7.688 -9.477 1 98.75 138 THR A CA 1
ATOM 1050 C C . THR A 1 138 ? 23.234 -6.617 -10.547 1 98.75 138 THR A C 1
ATOM 1052 O O . THR A 1 138 ? 24.188 -5.824 -10.492 1 98.75 138 THR A O 1
ATOM 1055 N N . GLU A 1 139 ? 22.391 -6.52 -11.492 1 98.56 139 GLU A N 1
ATOM 1056 C CA . GLU A 1 139 ? 22.531 -5.656 -12.664 1 98.56 139 GLU A CA 1
ATOM 1057 C C . GLU A 1 139 ? 22.109 -4.223 -12.344 1 98.56 139 GLU A C 1
ATOM 1059 O O . GLU A 1 139 ? 22.641 -3.273 -12.922 1 98.56 139 GLU A O 1
ATOM 1064 N N . ARG A 1 140 ? 21.156 -4.094 -11.445 1 98.38 140 ARG A N 1
ATOM 1065 C CA . ARG A 1 140 ? 20.578 -2.783 -11.156 1 98.38 140 ARG A CA 1
ATOM 1066 C C . ARG A 1 140 ? 20.375 -2.588 -9.656 1 98.38 140 ARG A C 1
ATOM 1068 O O . ARG A 1 140 ? 19.266 -2.297 -9.211 1 98.38 140 ARG A O 1
ATOM 1075 N N . PRO A 1 141 ? 21.422 -2.602 -8.859 1 98.19 141 PRO A N 1
ATOM 1076 C CA . PRO A 1 141 ? 21.312 -2.527 -7.402 1 98.19 141 PRO A CA 1
ATOM 1077 C C . PRO A 1 141 ? 20.672 -1.219 -6.926 1 98.19 141 PRO A C 1
ATOM 1079 O O . PRO A 1 141 ? 19.969 -1.203 -5.914 1 98.19 141 PRO A O 1
ATOM 1082 N N . SER A 1 142 ? 20.859 -0.118 -7.652 1 97.88 142 SER A N 1
ATOM 1083 C CA . SER A 1 142 ? 20.297 1.162 -7.238 1 97.88 142 SER A CA 1
ATOM 1084 C C . SER A 1 142 ? 18.781 1.174 -7.402 1 97.88 142 SER A C 1
ATOM 1086 O O . SER A 1 142 ? 18.062 1.729 -6.566 1 97.88 142 SER A O 1
ATOM 1088 N N . ASP A 1 143 ? 18.281 0.554 -8.5 1 98.19 143 ASP A N 1
ATOM 1089 C CA . ASP A 1 143 ? 16.844 0.453 -8.711 1 98.19 143 ASP A CA 1
ATOM 1090 C C . ASP A 1 143 ? 16.188 -0.414 -7.641 1 98.19 143 ASP A C 1
ATOM 1092 O O . ASP A 1 143 ? 15.109 -0.088 -7.148 1 98.19 143 ASP A O 1
ATOM 1096 N N . TRP A 1 144 ? 16.891 -1.462 -7.266 1 98.5 144 TRP A N 1
ATOM 1097 C CA . TRP A 1 144 ? 16.375 -2.33 -6.211 1 98.5 144 TRP A CA 1
ATOM 1098 C C . TRP A 1 144 ? 16.281 -1.579 -4.887 1 98.5 144 TRP A C 1
ATOM 1100 O O . TRP A 1 144 ? 15.242 -1.616 -4.219 1 98.5 144 TRP A O 1
ATOM 1110 N N . ASN A 1 145 ? 17.359 -0.868 -4.566 1 97.69 145 ASN A N 1
ATOM 1111 C CA . ASN A 1 145 ? 17.391 -0.105 -3.324 1 97.69 145 ASN A CA 1
ATOM 1112 C C . ASN A 1 145 ? 16.281 0.939 -3.281 1 97.69 145 ASN A C 1
ATOM 1114 O O . ASN A 1 145 ? 15.664 1.154 -2.236 1 97.69 145 ASN A O 1
ATOM 1118 N N . GLU A 1 146 ? 16.031 1.552 -4.387 1 97.38 146 GLU A N 1
ATOM 1119 C CA . GLU A 1 146 ? 14.945 2.523 -4.457 1 97.38 146 GLU A CA 1
ATOM 1120 C C . GLU A 1 146 ? 13.594 1.856 -4.227 1 97.38 146 GLU A C 1
ATOM 1122 O O . GLU A 1 146 ? 12.734 2.398 -3.523 1 97.38 146 GLU A O 1
ATOM 1127 N N . ASP A 1 147 ? 13.406 0.656 -4.781 1 97.88 147 ASP A N 1
ATOM 1128 C CA . ASP A 1 147 ? 12.125 -0.046 -4.719 1 97.88 147 ASP A CA 1
ATOM 1129 C C . ASP A 1 147 ? 11.781 -0.425 -3.279 1 97.88 147 ASP A C 1
ATOM 1131 O O . ASP A 1 147 ? 10.609 -0.48 -2.912 1 97.88 147 ASP A O 1
ATOM 1135 N N . ILE A 1 148 ? 12.836 -0.595 -2.439 1 97.06 148 ILE A N 1
ATOM 1136 C CA . ILE A 1 148 ? 12.57 -1.037 -1.076 1 97.06 148 ILE A CA 1
ATOM 1137 C C . ILE A 1 148 ? 12.867 0.096 -0.098 1 97.06 148 ILE A C 1
ATOM 1139 O O . ILE A 1 148 ? 13.008 -0.134 1.105 1 97.06 148 ILE A O 1
ATOM 1143 N N . GLY A 1 149 ? 13.086 1.291 -0.618 1 95.38 149 GLY A N 1
ATOM 1144 C CA . GLY A 1 149 ? 13.172 2.492 0.199 1 95.38 149 GLY A CA 1
ATOM 1145 C C . GLY A 1 149 ? 14.508 2.648 0.898 1 95.38 149 GLY A C 1
ATOM 1146 O O . GLY A 1 149 ? 14.578 3.229 1.984 1 95.38 149 GLY A O 1
ATOM 1147 N N . VAL A 1 150 ? 15.633 2.174 0.262 1 93.69 150 VAL A N 1
ATOM 1148 C CA . VAL A 1 150 ? 16.969 2.32 0.816 1 93.69 150 VAL A CA 1
ATOM 1149 C C . VAL A 1 150 ? 17.766 3.312 -0.023 1 93.69 150 VAL A C 1
ATOM 1151 O O . VAL A 1 150 ? 17.531 3.459 -1.224 1 93.69 150 VAL A O 1
ATOM 1154 N N . MET B 1 1 ? 13.336 24.516 12.594 1 48.62 1 MET B N 1
ATOM 1155 C CA . MET B 1 1 ? 12.18 24.344 13.469 1 48.62 1 MET B CA 1
ATOM 1156 C C . MET B 1 1 ? 11.273 23.219 12.953 1 48.62 1 MET B C 1
ATOM 1158 O O . MET B 1 1 ? 11.164 23.016 11.742 1 48.62 1 MET B O 1
ATOM 1162 N N . PRO B 1 2 ? 10.914 22.281 13.852 1 64.06 2 PRO B N 1
ATOM 1163 C CA . PRO B 1 2 ? 9.992 21.266 13.32 1 64.06 2 PRO B CA 1
ATOM 1164 C C . PRO B 1 2 ? 8.773 21.891 12.641 1 64.06 2 PRO B C 1
ATOM 1166 O O . PRO B 1 2 ? 8.336 22.984 13.023 1 64.06 2 PRO B O 1
ATOM 1169 N N . PHE B 1 3 ? 8.57 21.547 11.406 1 80.38 3 PHE B N 1
ATOM 1170 C CA . PHE B 1 3 ? 7.387 22 10.688 1 80.38 3 PHE B CA 1
ATOM 1171 C C . PHE B 1 3 ? 6.164 21.984 11.602 1 80.38 3 PHE B C 1
ATOM 1173 O O . PHE B 1 3 ? 6.039 21.125 12.469 1 80.38 3 PHE B O 1
ATOM 1180 N N . ASP B 1 4 ? 5.402 23.031 11.688 1 93.69 4 ASP B N 1
ATOM 1181 C CA . ASP B 1 4 ? 4.184 23.172 12.477 1 93.69 4 ASP B CA 1
ATOM 1182 C C . ASP B 1 4 ? 3.164 22.094 12.109 1 93.69 4 ASP B C 1
ATOM 1184 O O . ASP B 1 4 ? 2.604 22.125 11.008 1 93.69 4 ASP B O 1
ATOM 1188 N N . ASP B 1 5 ? 2.818 21.188 13.039 1 97.5 5 ASP B N 1
ATOM 1189 C CA . ASP B 1 5 ? 1.915 20.062 12.781 1 97.5 5 ASP B CA 1
ATOM 1190 C C . ASP B 1 5 ? 0.513 20.562 12.438 1 97.5 5 ASP B C 1
ATOM 1192 O O . ASP B 1 5 ? -0.198 19.938 11.648 1 97.5 5 ASP B O 1
ATOM 1196 N N . THR B 1 6 ? 0.141 21.688 12.992 1 97.94 6 THR B N 1
ATOM 1197 C CA . THR B 1 6 ? -1.171 22.25 12.695 1 97.94 6 THR B CA 1
ATOM 1198 C C . THR B 1 6 ? -1.273 22.641 11.227 1 97.94 6 THR B C 1
ATOM 1200 O O . THR B 1 6 ? -2.297 22.391 10.586 1 97.94 6 THR B O 1
ATOM 1203 N N . LEU B 1 7 ? -0.238 23.25 10.742 1 97.81 7 LEU B N 1
ATOM 1204 C CA . LEU B 1 7 ? -0.22 23.641 9.336 1 97.81 7 LEU B CA 1
ATOM 1205 C C . LEU B 1 7 ? -0.216 22.422 8.43 1 97.81 7 LEU B C 1
ATOM 1207 O O . LEU B 1 7 ? -0.922 22.391 7.418 1 97.81 7 LEU B O 1
ATOM 1211 N N . GLY B 1 8 ? 0.621 21.391 8.711 1 98.44 8 GLY B N 1
ATOM 1212 C CA . GLY B 1 8 ? 0.635 20.156 7.945 1 98.44 8 GLY B CA 1
ATOM 1213 C C . GLY B 1 8 ? -0.713 19.453 7.906 1 98.44 8 GLY B C 1
ATOM 1214 O O . GLY B 1 8 ? -1.146 18.984 6.852 1 98.44 8 GLY B O 1
ATOM 1215 N N . MET B 1 9 ? -1.364 19.5 9.055 1 98.81 9 MET B N 1
ATOM 1216 C CA . MET B 1 9 ? -2.67 18.844 9.133 1 98.81 9 MET B CA 1
ATOM 1217 C C . MET B 1 9 ? -3.715 19.641 8.352 1 98.81 9 MET B C 1
ATOM 1219 O O . MET B 1 9 ? -4.613 19.047 7.742 1 98.81 9 MET B O 1
ATOM 1223 N N . GLN B 1 10 ? -3.574 20.938 8.391 1 98.81 10 GLN B N 1
ATOM 1224 C CA . GLN B 1 10 ? -4.488 21.766 7.602 1 98.81 10 GLN B CA 1
ATOM 1225 C C . GLN B 1 10 ? -4.402 21.406 6.121 1 98.81 10 GLN B C 1
ATOM 1227 O O . GLN B 1 10 ? -5.426 21.328 5.434 1 98.81 10 GLN B O 1
ATOM 1232 N N . ILE B 1 11 ? -3.189 21.188 5.602 1 98.88 11 ILE B N 1
ATOM 1233 C CA . ILE B 1 11 ? -2.99 20.797 4.211 1 98.88 11 ILE B CA 1
ATOM 1234 C C . ILE B 1 11 ? -3.67 19.453 3.947 1 98.88 11 ILE B C 1
ATOM 1236 O O . ILE B 1 11 ? -4.395 19.312 2.961 1 98.88 11 ILE B O 1
ATOM 1240 N N . ALA B 1 12 ? -3.473 18.5 4.828 1 98.94 12 ALA B N 1
ATOM 1241 C CA . ALA B 1 12 ? -4.094 17.188 4.691 1 98.94 12 ALA B CA 1
ATOM 1242 C C . ALA B 1 12 ? -5.617 17.281 4.73 1 98.94 12 ALA B C 1
ATOM 1244 O O . ALA B 1 12 ? -6.312 16.609 3.967 1 98.94 12 ALA B O 1
ATOM 1245 N N . LEU B 1 13 ? -6.109 18.141 5.617 1 98.94 13 LEU B N 1
ATOM 1246 C CA . LEU B 1 13 ? -7.555 18.312 5.754 1 98.94 13 LEU B CA 1
ATOM 1247 C C . LEU B 1 13 ? -8.156 18.922 4.496 1 98.94 13 LEU B C 1
ATOM 1249 O O . LEU B 1 13 ? -9.25 18.547 4.078 1 98.94 13 LEU B O 1
ATOM 1253 N N . GLU B 1 14 ? -7.465 19.875 3.926 1 98.94 14 GLU B N 1
ATOM 1254 C CA . GLU B 1 14 ? -7.91 20.453 2.658 1 98.94 14 GLU B CA 1
ATOM 1255 C C . GLU B 1 14 ? -8.039 19.375 1.582 1 98.94 14 GLU B C 1
ATOM 1257 O O . GLU B 1 14 ? -9.008 19.375 0.815 1 98.94 14 GLU B O 1
ATOM 1262 N N . GLU B 1 15 ? -7.105 18.5 1.537 1 98.94 15 GLU B N 1
ATOM 1263 C CA . GLU B 1 15 ? -7.152 17.375 0.597 1 98.94 15 GLU B CA 1
ATOM 1264 C C . GLU B 1 15 ? -8.328 16.453 0.898 1 98.94 15 GLU B C 1
ATOM 1266 O O . GLU B 1 15 ? -9.016 15.992 -0.018 1 98.94 15 GLU B O 1
ATOM 1271 N N . ALA B 1 16 ? -8.555 16.141 2.15 1 98.94 16 ALA B N 1
ATOM 1272 C CA . ALA B 1 16 ? -9.68 15.305 2.537 1 98.94 16 ALA B CA 1
ATOM 1273 C C . ALA B 1 16 ? -11.008 15.906 2.076 1 98.94 16 ALA B C 1
ATOM 1275 O O . ALA B 1 16 ? -11.875 15.203 1.572 1 98.94 16 ALA B O 1
ATOM 1276 N N . GLN B 1 17 ? -11.125 17.203 2.262 1 98.94 17 GLN B N 1
ATOM 1277 C CA . GLN B 1 17 ? -12.328 17.906 1.835 1 98.94 17 GLN B CA 1
ATOM 1278 C C . GLN B 1 17 ? -12.508 17.828 0.323 1 98.94 17 GLN B C 1
ATOM 1280 O O . GLN B 1 17 ? -13.617 17.594 -0.163 1 98.94 17 GLN B O 1
ATOM 1285 N N . ARG B 1 18 ? -11.445 18 -0.366 1 98.88 18 ARG B N 1
ATOM 1286 C CA . ARG B 1 18 ? -11.492 17.875 -1.819 1 98.88 18 ARG B CA 1
ATOM 1287 C C . ARG B 1 18 ? -11.977 16.484 -2.236 1 98.88 18 ARG B C 1
ATOM 1289 O O . ARG B 1 18 ? -12.766 16.359 -3.174 1 98.88 18 ARG B O 1
ATOM 1296 N N . SER B 1 19 ? -11.445 15.453 -1.546 1 98.94 19 SER B N 1
ATOM 1297 C CA . SER B 1 19 ? -11.891 14.094 -1.834 1 98.94 19 SER B CA 1
ATOM 1298 C C . SER B 1 19 ? -13.398 13.961 -1.65 1 98.94 19 SER B C 1
ATOM 1300 O O . SER B 1 19 ? -14.094 13.469 -2.543 1 98.94 19 SER B O 1
ATOM 1302 N N . PHE B 1 20 ? -13.828 14.422 -0.601 1 98.88 20 PHE B N 1
ATOM 1303 C CA . PHE B 1 20 ? -15.25 14.336 -0.272 1 98.88 20 PHE B CA 1
ATOM 1304 C C . PHE B 1 20 ? -16.094 15.039 -1.328 1 98.88 20 PHE B C 1
ATOM 1306 O O . PHE B 1 20 ? -17.078 14.484 -1.817 1 98.88 20 PHE B O 1
ATOM 1313 N N . GLU B 1 21 ? -15.688 16.156 -1.724 1 98.69 21 GLU B N 1
ATOM 1314 C CA . GLU B 1 21 ? -16.438 17 -2.652 1 98.69 21 GLU B CA 1
ATOM 1315 C C . GLU B 1 21 ? -16.469 16.391 -4.051 1 98.69 21 GLU B C 1
ATOM 1317 O O . GLU B 1 21 ? -17.359 16.688 -4.848 1 98.69 21 GLU B O 1
ATOM 1322 N N . THR B 1 22 ? -15.555 15.555 -4.312 1 98.69 22 THR B N 1
ATOM 1323 C CA . THR B 1 22 ? -15.477 14.969 -5.645 1 98.69 22 THR B CA 1
ATOM 1324 C C . THR B 1 22 ? -15.938 13.516 -5.621 1 98.69 22 THR B C 1
ATOM 1326 O O . THR B 1 22 ? -15.672 12.758 -6.559 1 98.69 22 THR B O 1
ATOM 1329 N N . GLY B 1 23 ? -16.5 13.062 -4.488 1 98.56 23 GLY B N 1
ATOM 1330 C CA . GLY B 1 23 ? -17.156 11.766 -4.441 1 98.56 23 GLY B CA 1
ATOM 1331 C C . GLY B 1 23 ? -16.297 10.68 -3.828 1 98.56 23 GLY B C 1
ATOM 1332 O O . GLY B 1 23 ? -16.656 9.5 -3.857 1 98.56 23 GLY B O 1
ATOM 1333 N N . GLY B 1 24 ? -15.172 11.062 -3.219 1 98.81 24 GLY B N 1
ATOM 1334 C CA . GLY B 1 24 ? -14.273 10.086 -2.637 1 98.81 24 GLY B CA 1
ATOM 1335 C C . GLY B 1 24 ? -14.398 9.977 -1.129 1 98.81 24 GLY B C 1
ATOM 1336 O O . GLY B 1 24 ? -15.219 10.672 -0.519 1 98.81 24 GLY B O 1
ATOM 1337 N N . VAL B 1 25 ? -13.664 9.008 -0.538 1 98.94 25 VAL B N 1
ATOM 1338 C CA . VAL B 1 25 ? -13.547 8.898 0.913 1 98.94 25 VAL B CA 1
ATOM 1339 C C . VAL B 1 25 ? -12.727 10.07 1.451 1 98.94 25 VAL B C 1
ATOM 1341 O O . VAL B 1 25 ? -11.641 10.359 0.947 1 98.94 25 VAL B O 1
ATOM 1344 N N . PRO B 1 26 ? -13.195 10.797 2.428 1 98.94 26 PRO B N 1
ATOM 1345 C CA . PRO B 1 26 ? -12.547 12.039 2.844 1 98.94 26 PRO B CA 1
ATOM 1346 C C . PRO B 1 26 ? -11.305 11.797 3.703 1 98.94 26 PRO B C 1
ATOM 1348 O O . PRO B 1 26 ? -11.297 12.148 4.887 1 98.94 26 PRO B O 1
ATOM 1351 N N . ILE B 1 27 ? -10.297 11.305 3.154 1 99 27 ILE B N 1
ATOM 1352 C CA . ILE B 1 27 ? -8.992 11.117 3.773 1 99 27 ILE B CA 1
ATOM 1353 C C . ILE B 1 27 ? -7.922 11.82 2.938 1 99 27 ILE B C 1
ATOM 1355 O O . ILE B 1 27 ? -7.801 11.57 1.736 1 99 27 ILE B O 1
ATOM 1359 N N . GLY B 1 28 ? -7.23 12.68 3.518 1 98.94 28 GLY B N 1
ATOM 1360 C CA . GLY B 1 28 ? -6.168 13.43 2.869 1 98.94 28 GLY B CA 1
ATOM 1361 C C . GLY B 1 28 ? -4.816 13.242 3.531 1 98.94 28 GLY B C 1
ATOM 1362 O O . GLY B 1 28 ? -4.738 12.797 4.68 1 98.94 28 GLY B O 1
ATOM 1363 N N . GLY B 1 29 ? -3.811 13.484 2.775 1 98.94 29 GLY B N 1
ATOM 1364 C CA . GLY B 1 29 ? -2.443 13.367 3.256 1 98.94 29 GLY B CA 1
ATOM 1365 C C . GLY B 1 29 ? -1.53 14.461 2.732 1 98.94 29 GLY B C 1
ATOM 1366 O O . GLY B 1 29 ? -1.884 15.172 1.793 1 98.94 29 GLY B O 1
ATOM 1367 N N . ALA B 1 30 ? -0.425 14.586 3.344 1 98.94 30 ALA B N 1
ATOM 1368 C CA . ALA B 1 30 ? 0.668 15.461 2.934 1 98.94 30 ALA B CA 1
ATOM 1369 C C . ALA B 1 30 ? 2.02 14.898 3.359 1 98.94 30 ALA B C 1
ATOM 1371 O O . ALA B 1 30 ? 2.152 14.352 4.461 1 98.94 30 ALA B O 1
ATOM 1372 N N . LEU B 1 31 ? 2.926 14.977 2.508 1 98.94 31 LEU B N 1
ATOM 1373 C CA . LEU B 1 31 ? 4.309 14.602 2.785 1 98.94 31 LEU B CA 1
ATOM 1374 C C . LEU B 1 31 ? 5.199 15.836 2.863 1 98.94 31 LEU B C 1
ATOM 1376 O O . LEU B 1 31 ? 5.406 16.516 1.859 1 98.94 31 LEU B O 1
ATOM 1380 N N . ILE B 1 32 ? 5.711 16.078 4.035 1 98.81 32 ILE B N 1
ATOM 1381 C CA . ILE B 1 32 ? 6.441 17.328 4.262 1 98.81 32 ILE B CA 1
ATOM 1382 C C . ILE B 1 32 ? 7.836 17.016 4.801 1 98.81 32 ILE B C 1
ATOM 1384 O O . ILE B 1 32 ? 7.98 16.234 5.754 1 98.81 32 ILE B O 1
ATOM 1388 N N . HIS B 1 33 ? 8.812 17.594 4.223 1 98.25 33 HIS B N 1
ATOM 1389 C CA . HIS B 1 33 ? 10.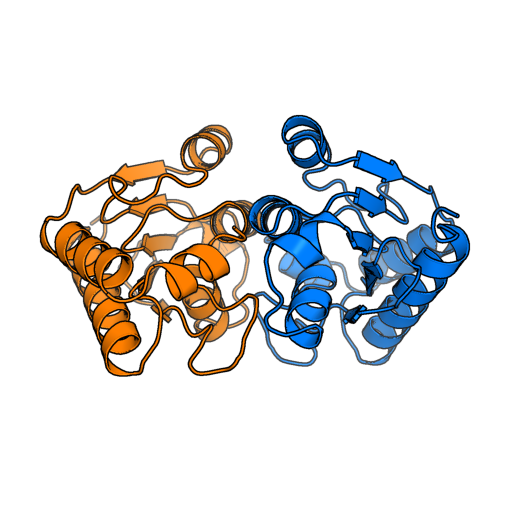203 17.422 4.629 1 98.25 33 HIS B CA 1
ATOM 1390 C C . HIS B 1 33 ? 10.484 18.141 5.945 1 98.25 33 HIS B C 1
ATOM 1392 O O . HIS B 1 33 ? 9.805 19.125 6.281 1 98.25 33 HIS B O 1
ATOM 1398 N N . GLU B 1 34 ? 11.461 17.734 6.586 1 96.62 34 GLU B N 1
ATOM 1399 C CA . GLU B 1 34 ? 11.781 18.312 7.887 1 96.62 34 GLU B CA 1
ATOM 1400 C C . GLU B 1 34 ? 12.18 19.781 7.75 1 96.62 34 GLU B C 1
ATOM 1402 O O . GLU B 1 34 ? 12.102 20.547 8.711 1 96.62 34 GLU B O 1
ATOM 1407 N N . ASP B 1 35 ? 12.586 20.188 6.543 1 95.88 35 ASP B N 1
ATOM 1408 C CA . ASP B 1 35 ? 12.969 21.578 6.352 1 95.88 35 ASP B CA 1
ATOM 1409 C C . ASP B 1 35 ? 11.758 22.453 6.031 1 95.88 35 ASP B C 1
ATOM 1411 O O . ASP B 1 35 ? 11.898 23.641 5.797 1 95.88 35 ASP B O 1
ATOM 1415 N N . GLY B 1 36 ? 10.617 21.766 5.949 1 96.38 36 GLY B N 1
ATOM 1416 C CA . GLY B 1 36 ? 9.383 22.5 5.773 1 96.38 36 GLY B CA 1
ATOM 1417 C C . GLY B 1 36 ? 8.852 22.453 4.352 1 96.38 36 GLY B C 1
ATOM 1418 O O . GLY B 1 36 ? 7.73 22.891 4.082 1 96.38 36 GLY B O 1
ATOM 1419 N N . THR B 1 37 ? 9.609 21.891 3.434 1 97.62 37 THR B N 1
ATOM 1420 C CA . THR B 1 37 ? 9.164 21.797 2.049 1 97.62 37 THR B CA 1
ATOM 1421 C C . THR B 1 37 ? 8 20.812 1.924 1 97.62 37 THR B C 1
ATOM 1423 O O . THR B 1 37 ? 8.086 19.688 2.398 1 97.62 37 THR B O 1
ATOM 1426 N N . ILE B 1 38 ? 6.914 21.234 1.352 1 98.38 38 ILE B N 1
ATOM 1427 C CA . ILE B 1 38 ? 5.801 20.359 1.025 1 98.38 38 ILE B CA 1
ATOM 1428 C C . ILE B 1 38 ? 6.129 19.547 -0.231 1 98.38 38 ILE B C 1
ATOM 1430 O O . ILE B 1 38 ? 6.109 20.094 -1.342 1 98.38 38 ILE B O 1
ATOM 1434 N N . LEU B 1 39 ? 6.402 18.312 -0.086 1 98.62 39 LEU B N 1
ATOM 1435 C CA . LEU B 1 39 ? 6.82 17.5 -1.215 1 98.62 39 LEU B CA 1
ATOM 1436 C C . LEU B 1 39 ? 5.617 17.016 -2.02 1 98.62 39 LEU B C 1
ATOM 1438 O O . LEU B 1 39 ? 5.711 16.828 -3.234 1 98.62 39 LEU B O 1
ATOM 1442 N N . SER B 1 40 ? 4.52 16.812 -1.299 1 98.88 40 SER B N 1
ATOM 1443 C CA . SER B 1 40 ? 3.334 16.297 -1.968 1 98.88 40 SER B CA 1
ATOM 1444 C C . SER B 1 40 ? 2.1 16.406 -1.079 1 98.88 40 SER B C 1
ATOM 1446 O O . SER B 1 40 ? 2.219 16.547 0.141 1 98.88 40 SER B O 1
ATOM 1448 N N . ARG B 1 41 ? 1.033 16.406 -1.589 1 98.88 41 ARG B N 1
ATOM 1449 C CA . ARG B 1 41 ? -0.28 16.281 -0.965 1 98.88 41 ARG B CA 1
ATOM 1450 C C . ARG B 1 41 ? -1.224 15.461 -1.842 1 98.88 41 ARG B C 1
ATOM 1452 O O . ARG B 1 41 ? -1.104 15.477 -3.068 1 98.88 41 ARG B O 1
ATOM 1459 N N . GLY B 1 42 ? -2.074 14.758 -1.253 1 98.94 42 GLY B N 1
ATOM 1460 C CA . GLY B 1 42 ? -3.01 13.906 -1.973 1 98.94 42 GLY B CA 1
ATOM 1461 C C . GLY B 1 42 ? -4.219 13.523 -1.145 1 98.94 42 GLY B C 1
ATOM 1462 O O . GLY B 1 42 ? -4.375 13.977 -0.011 1 98.94 42 GLY B O 1
ATOM 1463 N N . HIS B 1 43 ? -5.133 12.828 -1.77 1 98.94 43 HIS B N 1
ATOM 1464 C CA . HIS B 1 43 ? -6.355 12.391 -1.102 1 98.94 43 HIS B CA 1
ATOM 1465 C C . HIS B 1 43 ? -6.879 11.094 -1.705 1 98.94 43 HIS B C 1
ATOM 1467 O O . HIS B 1 43 ? -6.457 10.695 -2.793 1 98.94 43 HIS B O 1
ATOM 1473 N N . ASN B 1 44 ? -7.68 10.422 -0.892 1 98.94 44 ASN B N 1
ATOM 1474 C CA . ASN B 1 44 ? -8.297 9.188 -1.372 1 98.94 44 ASN B CA 1
ATOM 1475 C C . ASN B 1 44 ? -9 9.398 -2.707 1 98.94 44 ASN B C 1
ATOM 1477 O O . ASN B 1 44 ? -9.805 10.32 -2.854 1 98.94 44 ASN B O 1
ATOM 1481 N N . GLN B 1 45 ? -8.617 8.539 -3.672 1 98.81 45 GLN B N 1
ATOM 1482 C CA . GLN B 1 45 ? -9.148 8.648 -5.027 1 98.81 45 GLN B CA 1
ATOM 1483 C C . GLN B 1 45 ? -9.758 7.332 -5.484 1 98.81 45 GLN B C 1
ATOM 1485 O O . GLN B 1 45 ? -9.859 7.074 -6.688 1 98.81 45 GLN B O 1
ATOM 1490 N N . ARG B 1 46 ? -10.109 6.473 -4.57 1 98.62 46 ARG B N 1
ATOM 1491 C CA . ARG B 1 46 ? -10.594 5.137 -4.891 1 98.62 46 ARG B CA 1
ATOM 1492 C C . ARG B 1 46 ? -11.812 5.199 -5.805 1 98.62 46 ARG B C 1
ATOM 1494 O O . ARG B 1 46 ? -11.836 4.57 -6.867 1 98.62 46 ARG B O 1
ATOM 1501 N N . PHE B 1 47 ? -12.789 6 -5.488 1 98.62 47 PHE B N 1
ATOM 1502 C CA . PHE B 1 47 ? -14.031 6.039 -6.254 1 98.62 47 PHE B CA 1
ATOM 1503 C C . PHE B 1 47 ? -13.883 6.941 -7.477 1 98.62 47 PHE B C 1
ATOM 1505 O O . PHE B 1 47 ? -14.398 6.621 -8.555 1 98.62 47 PHE B O 1
ATOM 1512 N N . GLN B 1 48 ? -13.18 8.016 -7.332 1 98.69 48 GLN B N 1
ATOM 1513 C CA . GLN B 1 48 ? -12.992 8.977 -8.406 1 98.69 48 GLN B CA 1
ATOM 1514 C C . GLN B 1 48 ? -12.266 8.352 -9.594 1 98.69 48 GLN B C 1
ATOM 1516 O O . GLN B 1 48 ? -12.531 8.688 -10.742 1 98.69 48 GLN B O 1
ATOM 1521 N N . LYS B 1 49 ? -11.352 7.395 -9.266 1 98.5 49 LYS B N 1
ATOM 1522 C CA . LYS B 1 49 ? -10.508 6.844 -10.32 1 98.5 49 LYS B CA 1
ATOM 1523 C C . LYS B 1 49 ? -10.711 5.336 -10.461 1 98.5 49 LYS B C 1
ATOM 1525 O O . LYS B 1 49 ? -9.938 4.66 -11.141 1 98.5 49 LYS B O 1
ATOM 1530 N N . ASP B 1 50 ? -11.734 4.82 -9.75 1 98.38 50 ASP B N 1
ATOM 1531 C CA . ASP B 1 50 ? -12.023 3.391 -9.742 1 98.38 50 ASP B CA 1
ATOM 1532 C C . ASP B 1 50 ? -10.781 2.582 -9.367 1 98.38 50 ASP B C 1
ATOM 1534 O O . ASP B 1 50 ? -10.43 1.621 -10.055 1 98.38 50 ASP B O 1
ATOM 1538 N N . SER B 1 51 ? -10.117 3.027 -8.344 1 98.75 51 SER B N 1
ATOM 1539 C CA . SER B 1 51 ? -8.859 2.428 -7.895 1 98.75 51 SER B CA 1
ATOM 1540 C C . SER B 1 51 ? -9.078 1.557 -6.66 1 98.75 51 SER B C 1
ATOM 1542 O O . SER B 1 51 ? -9.812 1.937 -5.746 1 98.75 51 SER B O 1
ATOM 1544 N N . ALA B 1 52 ? -8.367 0.496 -6.605 1 98.44 52 ALA B N 1
ATOM 1545 C CA . ALA B 1 52 ? -8.414 -0.348 -5.414 1 98.44 52 ALA B CA 1
ATOM 1546 C C . ALA B 1 52 ? -7.441 0.143 -4.352 1 98.44 52 ALA B C 1
ATOM 1548 O O . ALA B 1 52 ? -7.566 -0.204 -3.174 1 98.44 52 ALA B O 1
ATOM 1549 N N . THR B 1 53 ? -6.461 0.967 -4.77 1 98.75 53 THR 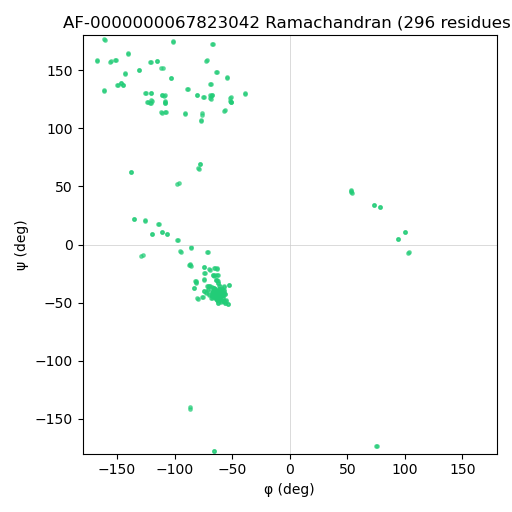B N 1
ATOM 1550 C CA . THR B 1 53 ? -5.352 1.107 -3.836 1 98.75 53 THR B CA 1
ATOM 1551 C C . THR B 1 53 ? -5.066 2.58 -3.553 1 98.75 53 THR B C 1
ATOM 1553 O O . THR B 1 53 ? -4.328 2.906 -2.623 1 98.75 53 THR B O 1
ATOM 1556 N N . LEU B 1 54 ? -5.688 3.543 -4.281 1 98.81 54 LEU B N 1
ATOM 1557 C CA . LEU B 1 54 ? -5.336 4.953 -4.145 1 98.81 54 LEU B CA 1
ATOM 1558 C C . LEU B 1 54 ? -5.996 5.562 -2.912 1 98.81 54 LEU B C 1
ATOM 1560 O O . LEU B 1 54 ? -6.801 6.488 -3.027 1 98.81 54 LEU B O 1
ATOM 1564 N N . HIS B 1 55 ? -5.59 5.09 -1.724 1 98.94 55 HIS B N 1
ATOM 1565 C CA . HIS B 1 55 ? -5.93 5.742 -0.464 1 98.94 55 HIS B CA 1
ATOM 1566 C C . HIS B 1 55 ? -5.246 7.105 -0.349 1 98.94 55 HIS B C 1
ATOM 1568 O O . HIS B 1 55 ? -4.441 7.477 -1.207 1 98.94 55 HIS B O 1
ATOM 1574 N N . GLY B 1 56 ? -5.59 7.867 0.669 1 98.94 56 GLY B N 1
ATOM 1575 C CA . GLY B 1 56 ? -5.047 9.211 0.822 1 98.94 56 GLY B CA 1
ATOM 1576 C C . GLY B 1 56 ? -3.531 9.242 0.86 1 98.94 56 GLY B C 1
ATOM 1577 O O . GLY B 1 56 ? -2.9 10.008 0.13 1 98.94 56 GLY B O 1
ATOM 1578 N N . GLU B 1 57 ? -2.908 8.406 1.712 1 98.94 57 GLU B N 1
ATOM 1579 C CA . GLU B 1 57 ? -1.455 8.359 1.846 1 98.94 57 GLU B CA 1
ATOM 1580 C C . GLU B 1 57 ? -0.802 7.82 0.576 1 98.94 57 GLU B C 1
ATOM 1582 O O . GLU B 1 57 ? 0.27 8.281 0.18 1 98.94 57 GLU B O 1
ATOM 1587 N N . ILE B 1 58 ? -1.465 6.82 -0.085 1 98.94 58 ILE B N 1
ATOM 1588 C CA . ILE B 1 58 ? -0.923 6.238 -1.309 1 98.94 58 ILE B CA 1
ATOM 1589 C C . ILE B 1 58 ? -0.95 7.277 -2.428 1 98.94 58 ILE B C 1
ATOM 1591 O O . ILE B 1 58 ? 0.023 7.426 -3.17 1 98.94 58 ILE B O 1
ATOM 1595 N N . ASP B 1 59 ? -2.061 7.98 -2.541 1 98.94 59 ASP B N 1
ATOM 1596 C CA . ASP B 1 59 ? -2.146 9.055 -3.525 1 98.94 59 ASP B CA 1
ATOM 1597 C C . ASP B 1 59 ? -1.083 10.117 -3.27 1 98.94 59 ASP B C 1
ATOM 1599 O O . ASP B 1 59 ? -0.502 10.664 -4.211 1 98.94 59 ASP B O 1
ATOM 1603 N N . THR B 1 60 ? -0.857 10.469 -2.004 1 98.94 60 THR B N 1
ATOM 1604 C CA . THR B 1 60 ? 0.175 11.43 -1.628 1 98.94 60 THR B CA 1
ATOM 1605 C C . THR B 1 60 ? 1.546 10.961 -2.111 1 98.94 60 THR B C 1
ATOM 1607 O O . THR B 1 60 ? 2.291 11.734 -2.719 1 98.94 60 THR B O 1
ATOM 1610 N N . LEU B 1 61 ? 1.826 9.703 -1.89 1 98.88 61 LEU B N 1
ATOM 1611 C CA . LEU B 1 61 ? 3.109 9.156 -2.312 1 98.88 61 LEU B CA 1
ATOM 1612 C C . LEU B 1 61 ? 3.211 9.117 -3.834 1 98.88 61 LEU B C 1
ATOM 1614 O O . LEU B 1 61 ? 4.266 9.43 -4.395 1 98.88 61 LEU B O 1
ATOM 1618 N N . GLU B 1 62 ? 2.137 8.766 -4.508 1 98.75 62 GLU B N 1
ATOM 1619 C CA . GLU B 1 62 ? 2.131 8.711 -5.965 1 98.75 62 GLU B CA 1
ATOM 1620 C C . GLU B 1 62 ? 2.416 10.086 -6.566 1 98.75 62 GLU B C 1
ATOM 1622 O O . GLU B 1 62 ? 3.178 10.203 -7.531 1 98.75 62 GLU B O 1
ATOM 1627 N N . LYS B 1 63 ? 1.872 11.062 -6.016 1 98.69 63 LYS B N 1
ATOM 1628 C CA . LYS B 1 63 ? 2.031 12.422 -6.543 1 98.69 63 LYS B CA 1
ATOM 1629 C C . LYS B 1 63 ? 3.422 12.969 -6.23 1 98.69 63 LYS B C 1
ATOM 1631 O O . LYS B 1 63 ? 3.922 13.844 -6.945 1 98.69 63 LYS B O 1
ATOM 1636 N N . ALA B 1 64 ? 3.986 12.516 -5.109 1 98.12 64 ALA B N 1
ATOM 1637 C CA . ALA B 1 64 ? 5.367 12.891 -4.816 1 98.12 64 ALA B CA 1
ATOM 1638 C C . ALA B 1 64 ? 6.32 12.367 -5.887 1 98.12 64 ALA B C 1
ATOM 1640 O O . ALA B 1 64 ? 7.379 12.953 -6.125 1 98.12 64 ALA B O 1
ATOM 1641 N N . GLY B 1 65 ? 5.859 11.234 -6.551 1 97.5 65 GLY B N 1
ATOM 1642 C CA . GLY B 1 65 ? 6.766 10.562 -7.473 1 97.5 65 GLY B CA 1
ATOM 1643 C C . GLY B 1 65 ? 7.844 9.758 -6.77 1 97.5 65 GLY B C 1
ATOM 1644 O O . GLY B 1 65 ? 7.773 9.547 -5.555 1 97.5 65 GLY B O 1
ATOM 1645 N N . ARG B 1 66 ? 8.75 9.258 -7.566 1 97.62 66 ARG B N 1
ATOM 1646 C CA . ARG B 1 66 ? 9.844 8.453 -7.035 1 97.62 66 ARG B CA 1
ATOM 1647 C C . ARG B 1 66 ? 10.898 9.32 -6.363 1 97.62 66 ARG B C 1
ATOM 1649 O O . ARG B 1 66 ? 11.508 10.18 -7.012 1 97.62 66 ARG B O 1
ATOM 1656 N N . LEU B 1 67 ? 11.016 9.219 -5.07 1 97.12 67 LEU B N 1
ATOM 1657 C CA . LEU B 1 67 ? 12.016 9.93 -4.285 1 97.12 67 LEU B CA 1
ATOM 1658 C C . LEU B 1 67 ? 13.07 8.969 -3.738 1 97.12 67 LEU B C 1
ATOM 1660 O O . LEU B 1 67 ? 12.766 7.805 -3.469 1 97.12 67 LEU B O 1
ATOM 1664 N N . PRO B 1 68 ? 14.281 9.461 -3.518 1 95.94 68 PRO B N 1
ATOM 1665 C CA . PRO B 1 68 ? 15.266 8.617 -2.838 1 95.94 68 PRO B CA 1
ATOM 1666 C C . PRO B 1 68 ? 14.859 8.266 -1.41 1 95.94 68 PRO B C 1
ATOM 1668 O O . PRO B 1 68 ? 14.242 9.078 -0.722 1 95.94 68 PRO B O 1
ATOM 1671 N N . GLY B 1 69 ? 15.266 7.117 -1.004 1 96.44 69 GLY B N 1
ATOM 1672 C CA . GLY B 1 69 ? 14.977 6.68 0.352 1 96.44 69 GLY B CA 1
ATOM 1673 C C . GLY B 1 69 ? 15.406 7.68 1.407 1 96.44 69 GLY B C 1
ATOM 1674 O O . GLY B 1 69 ? 14.719 7.867 2.412 1 96.44 69 GLY B O 1
ATOM 1675 N N . SER B 1 70 ? 16.5 8.359 1.163 1 97.19 70 SER B N 1
ATOM 1676 C CA . SER B 1 70 ? 17.047 9.305 2.127 1 97.19 70 SER B CA 1
ATOM 1677 C C . SER B 1 70 ? 16.125 10.5 2.322 1 97.19 70 SER B C 1
ATOM 1679 O O . SER B 1 70 ? 16.125 11.133 3.381 1 97.19 70 SER B O 1
ATOM 1681 N N . VAL B 1 71 ? 15.367 10.781 1.345 1 97.62 71 VAL B N 1
ATOM 1682 C CA . VAL B 1 71 ? 14.445 11.906 1.437 1 97.62 71 VAL B CA 1
ATOM 1683 C C . VAL B 1 71 ? 13.25 11.523 2.309 1 97.62 71 VAL B C 1
ATOM 1685 O O . VAL B 1 71 ? 12.867 12.273 3.211 1 97.62 71 VAL B O 1
ATOM 1688 N N . TYR B 1 72 ? 12.68 10.312 2.09 1 97.94 72 TYR B N 1
ATOM 1689 C CA . TYR B 1 72 ? 11.539 9.852 2.875 1 97.94 72 TYR B CA 1
ATOM 1690 C C . TYR B 1 72 ? 11.867 9.852 4.363 1 97.94 72 TYR B C 1
ATOM 1692 O O . TYR B 1 72 ? 11.023 10.219 5.191 1 97.94 72 TYR B O 1
ATOM 1700 N N . LYS B 1 73 ? 13.07 9.523 4.656 1 98.12 73 LYS B N 1
ATOM 1701 C CA . LYS B 1 73 ? 13.492 9.328 6.039 1 98.12 73 LYS B CA 1
ATOM 1702 C C . LYS B 1 73 ? 13.57 10.656 6.781 1 98.12 73 LYS B C 1
ATOM 1704 O O . LYS B 1 73 ? 13.719 10.688 8.008 1 98.12 73 LYS B O 1
ATOM 1709 N N . LYS B 1 74 ? 13.383 11.773 6.051 1 98 74 LYS B N 1
ATOM 1710 C CA . LYS B 1 74 ? 13.375 13.102 6.645 1 98 74 LYS B CA 1
ATOM 1711 C C . LYS B 1 74 ? 11.992 13.75 6.543 1 98 74 LYS B C 1
ATOM 1713 O O . LYS B 1 74 ? 11.859 14.961 6.688 1 98 74 LYS B O 1
ATOM 1718 N N . CYS B 1 75 ? 11.047 12.898 6.309 1 98.5 75 CYS B N 1
ATOM 1719 C CA . CYS B 1 75 ? 9.727 13.461 6.043 1 98.5 75 CYS B CA 1
ATOM 1720 C C . CYS B 1 75 ? 8.727 13.062 7.125 1 98.5 75 CYS B C 1
ATOM 1722 O O . CYS B 1 75 ? 8.953 12.094 7.852 1 98.5 75 CYS B O 1
ATOM 1724 N N . THR B 1 76 ? 7.715 13.82 7.227 1 98.88 76 THR B N 1
ATOM 1725 C CA . THR B 1 76 ? 6.504 13.539 7.984 1 98.88 76 THR B CA 1
ATOM 1726 C C . THR B 1 76 ? 5.32 13.305 7.047 1 98.88 76 THR B C 1
ATOM 1728 O O . THR B 1 76 ? 5.082 14.094 6.133 1 98.88 76 THR B O 1
ATOM 1731 N N . MET B 1 77 ? 4.637 12.227 7.242 1 98.94 77 MET B N 1
ATOM 1732 C CA . MET B 1 77 ? 3.342 12 6.609 1 98.94 77 MET B CA 1
ATOM 1733 C C . MET B 1 77 ? 2.207 12.5 7.496 1 98.94 77 MET B C 1
ATOM 1735 O O . MET B 1 77 ? 2.01 11.992 8.602 1 98.94 77 MET B O 1
ATOM 1739 N N . TYR B 1 78 ? 1.555 13.508 7.07 1 98.94 78 TYR B N 1
ATOM 1740 C CA . TYR B 1 78 ? 0.297 13.914 7.688 1 98.94 78 TYR B CA 1
ATOM 1741 C C . TYR B 1 78 ? -0.883 13.195 7.039 1 98.94 78 TYR B C 1
ATOM 1743 O O . TYR B 1 78 ? -0.974 13.117 5.812 1 98.94 78 TYR B O 1
ATOM 1751 N N . THR B 1 79 ? -1.76 12.688 7.797 1 98.94 79 THR B N 1
ATOM 1752 C CA . THR B 1 79 ? -2.949 12.008 7.301 1 98.94 79 THR B CA 1
ATOM 1753 C C . THR B 1 79 ? -4.141 12.258 8.219 1 98.94 79 THR B C 1
ATOM 1755 O O . THR B 1 79 ? -3.992 12.281 9.445 1 98.94 79 THR B O 1
ATOM 1758 N N . THR B 1 80 ? -5.281 12.516 7.656 1 99 80 THR B N 1
ATOM 1759 C CA . THR B 1 80 ? -6.418 12.992 8.438 1 99 80 THR B CA 1
ATOM 1760 C C . THR B 1 80 ? -7.027 11.852 9.25 1 99 80 THR B C 1
ATOM 1762 O O . THR B 1 80 ? -7.781 12.086 10.195 1 99 80 THR B O 1
ATOM 1765 N N . LEU B 1 81 ? -6.785 10.633 8.922 1 98.94 81 LEU B N 1
ATOM 1766 C CA . LEU B 1 81 ? -7.258 9.43 9.609 1 98.94 81 LEU B CA 1
ATOM 1767 C C . LEU B 1 81 ? -6.109 8.461 9.859 1 98.94 81 LEU B C 1
ATOM 1769 O O . LEU B 1 81 ? -5.148 8.422 9.094 1 98.94 81 LEU B O 1
ATOM 1773 N N . SER B 1 82 ? -6.188 7.676 10.938 1 98.94 82 SER B N 1
ATOM 1774 C CA . SER B 1 82 ? -5.195 6.645 11.211 1 98.94 82 SER B CA 1
ATOM 1775 C C . SER B 1 82 ? -4.977 5.75 10 1 98.94 82 SER B C 1
ATOM 1777 O O . SER B 1 82 ? -5.93 5.188 9.453 1 98.94 82 SER B O 1
ATOM 1779 N N . PRO B 1 83 ? -3.742 5.648 9.508 1 98.94 83 PRO B N 1
ATOM 1780 C CA . PRO B 1 83 ? -3.508 4.93 8.25 1 98.94 83 PRO B CA 1
ATOM 1781 C C . PRO B 1 83 ? -3.734 3.424 8.383 1 98.94 83 PRO B C 1
ATOM 1783 O O . PRO B 1 83 ? -3.328 2.82 9.383 1 98.94 83 PRO B O 1
ATOM 1786 N N . CYS B 1 84 ? -4.363 2.822 7.398 1 98.88 84 CYS B N 1
ATOM 1787 C CA . CYS B 1 84 ? -4.641 1.391 7.355 1 98.88 84 CYS B CA 1
ATOM 1788 C C . CYS B 1 84 ? -3.346 0.59 7.246 1 98.88 84 CYS B C 1
ATOM 1790 O O . CYS B 1 84 ? -2.26 1.166 7.16 1 98.88 84 CYS B O 1
ATOM 1792 N N . ASP B 1 85 ? -3.443 -0.669 7.156 1 98.88 85 ASP B N 1
ATOM 1793 C CA . ASP B 1 85 ? -2.287 -1.555 7.062 1 98.88 85 ASP B CA 1
ATOM 1794 C C . ASP B 1 85 ? -1.483 -1.275 5.793 1 98.88 85 ASP B C 1
ATOM 1796 O O . ASP B 1 85 ? -0.252 -1.244 5.828 1 98.88 85 ASP B O 1
ATOM 1800 N N . MET B 1 86 ? -2.133 -1.072 4.645 1 98.94 86 MET B N 1
ATOM 1801 C CA . MET B 1 86 ? -1.451 -0.794 3.383 1 98.94 86 MET B CA 1
ATOM 1802 C C . MET B 1 86 ? -0.677 0.518 3.461 1 98.94 86 MET B C 1
ATOM 1804 O O . MET B 1 86 ? 0.513 0.562 3.143 1 98.94 86 MET B O 1
ATOM 1808 N N . CYS B 1 87 ? -1.323 1.533 3.943 1 98.94 87 CYS B N 1
ATOM 1809 C CA . CYS B 1 87 ? -0.728 2.863 3.984 1 98.94 87 CYS B CA 1
ATOM 1810 C C . CYS B 1 87 ? 0.36 2.941 5.051 1 98.94 87 CYS B C 1
ATOM 1812 O O . CYS B 1 87 ? 1.39 3.586 4.848 1 98.94 87 CYS B O 1
ATOM 1814 N N . SER B 1 88 ? 0.074 2.33 6.195 1 98.94 88 SER B N 1
ATOM 1815 C CA . SER B 1 88 ? 1.121 2.232 7.207 1 98.94 88 SER B CA 1
ATOM 1816 C C . SER B 1 88 ? 2.32 1.445 6.688 1 98.94 88 SER B C 1
ATOM 1818 O O . SER B 1 88 ? 3.469 1.815 6.941 1 98.94 88 SER B O 1
ATOM 1820 N N . GLY B 1 89 ? 1.993 0.358 5.98 1 98.94 89 GLY B N 1
ATOM 1821 C CA . GLY B 1 89 ? 3.062 -0.417 5.371 1 98.94 89 GLY B CA 1
ATOM 1822 C C . GLY B 1 89 ? 3.904 0.389 4.402 1 98.94 89 GLY B C 1
ATOM 1823 O O . GLY B 1 89 ? 5.121 0.203 4.324 1 98.94 89 GLY B O 1
ATOM 1824 N N . ALA B 1 90 ? 3.268 1.261 3.648 1 98.94 90 ALA B N 1
ATOM 1825 C CA . ALA B 1 90 ? 4.008 2.125 2.73 1 98.94 90 ALA B CA 1
ATOM 1826 C C . ALA B 1 90 ? 4.9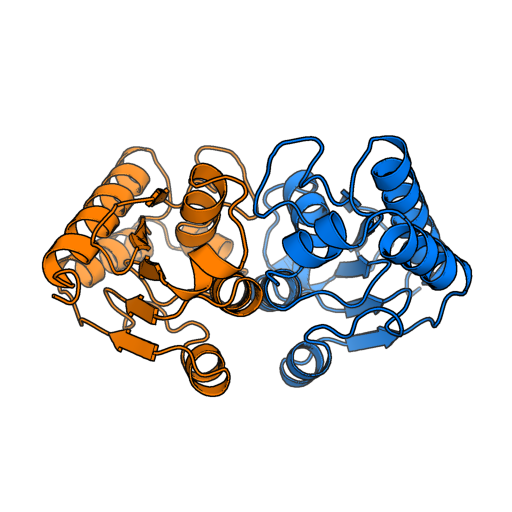53 3.049 3.49 1 98.94 90 ALA B C 1
ATOM 1828 O O . ALA B 1 90 ? 6.102 3.24 3.086 1 98.94 90 ALA B O 1
ATOM 1829 N N . CYS B 1 91 ? 4.453 3.629 4.605 1 98.88 91 CYS B N 1
ATOM 1830 C CA . CYS B 1 91 ? 5.289 4.496 5.43 1 98.88 91 CYS B CA 1
ATOM 1831 C C . CYS B 1 91 ? 6.48 3.729 5.996 1 98.88 91 CYS B C 1
ATOM 1833 O O . CYS B 1 91 ? 7.59 4.258 6.059 1 98.88 91 CYS B O 1
ATOM 1835 N N . ILE B 1 92 ? 6.23 2.486 6.371 1 98.94 92 ILE B N 1
ATOM 1836 C CA . ILE B 1 92 ? 7.289 1.641 6.906 1 98.94 92 ILE B CA 1
ATOM 1837 C C . ILE B 1 92 ? 8.297 1.317 5.805 1 98.94 92 ILE B C 1
ATOM 1839 O O . ILE B 1 92 ? 9.508 1.454 6 1 98.94 92 ILE B O 1
ATOM 1843 N N . LEU B 1 93 ? 7.832 0.932 4.625 1 98.75 93 LEU B N 1
ATOM 1844 C CA . LEU B 1 93 ? 8.68 0.549 3.502 1 98.75 93 LEU B CA 1
ATOM 1845 C C . LEU B 1 93 ? 9.648 1.67 3.146 1 98.75 93 LEU B C 1
ATOM 1847 O O . LEU B 1 93 ? 10.844 1.425 2.949 1 98.75 93 LEU B O 1
ATOM 1851 N N . TYR B 1 94 ? 9.125 2.898 3.148 1 98.31 94 TYR B N 1
ATOM 1852 C CA . TYR B 1 94 ? 9.93 4.016 2.672 1 98.31 94 TYR B CA 1
ATOM 1853 C C . TYR B 1 94 ? 10.625 4.719 3.832 1 98.31 94 TYR B C 1
ATOM 1855 O O . TYR B 1 94 ? 11.422 5.637 3.621 1 98.31 94 TYR B O 1
ATOM 1863 N N . GLY B 1 95 ? 10.312 4.305 5.051 1 98.19 95 GLY B N 1
ATOM 1864 C CA . GLY B 1 95 ? 11.047 4.746 6.227 1 98.19 95 GLY B CA 1
ATOM 1865 C C . GLY B 1 95 ? 10.742 6.184 6.613 1 98.19 95 GLY B C 1
ATOM 1866 O O . GLY B 1 95 ? 11.641 6.93 7 1 98.19 95 GLY B O 1
ATOM 1867 N N . VAL B 1 96 ? 9.5 6.613 6.387 1 98.31 96 VAL B N 1
ATOM 1868 C CA . VAL B 1 96 ? 9.148 7.961 6.82 1 98.31 96 VAL B CA 1
ATOM 1869 C C . VAL B 1 96 ? 9.469 8.125 8.305 1 98.31 96 VAL B C 1
ATOM 1871 O O . VAL B 1 96 ? 9.25 7.207 9.102 1 98.31 96 VAL B O 1
ATOM 1874 N N . LYS B 1 97 ? 9.891 9.273 8.641 1 98.25 97 LYS B N 1
ATOM 1875 C CA . LYS B 1 97 ? 10.375 9.531 9.992 1 98.25 97 LYS B CA 1
ATOM 1876 C C . LYS B 1 97 ? 9.211 9.609 10.984 1 98.25 97 LYS B C 1
ATOM 1878 O O . LYS B 1 97 ? 9.328 9.133 12.117 1 98.25 97 LYS B O 1
ATOM 1883 N N . ARG B 1 98 ? 8.148 10.242 10.523 1 98.56 98 ARG B N 1
ATOM 1884 C CA . ARG B 1 98 ? 7.055 10.641 11.406 1 98.56 98 ARG B CA 1
ATOM 1885 C C . ARG B 1 98 ? 5.715 10.57 10.68 1 98.56 98 ARG B C 1
ATOM 1887 O O . ARG B 1 98 ? 5.621 10.898 9.5 1 98.56 98 ARG B O 1
ATOM 1894 N N . VAL B 1 99 ? 4.723 10.055 11.445 1 98.94 99 VAL B N 1
ATOM 1895 C CA . VAL B 1 99 ? 3.344 10.086 10.969 1 98.94 99 VAL B CA 1
ATOM 1896 C C . VAL B 1 99 ? 2.475 10.867 11.953 1 98.94 99 VAL B C 1
ATOM 1898 O O . VAL B 1 99 ? 2.42 10.547 13.141 1 98.94 99 VAL B O 1
ATOM 1901 N N . VAL B 1 100 ? 1.834 11.914 11.461 1 98.94 100 VAL B N 1
ATOM 1902 C CA . VAL B 1 100 ? 0.908 12.719 12.25 1 98.94 100 VAL B CA 1
ATOM 1903 C C . VAL B 1 100 ? -0.524 12.461 11.789 1 98.94 100 VAL B C 1
ATOM 1905 O O . VAL B 1 100 ? -0.853 12.664 10.617 1 98.94 100 VAL B O 1
ATOM 1908 N N . ILE B 1 101 ? -1.338 12.047 12.711 1 98.94 101 ILE B N 1
ATOM 1909 C CA . ILE B 1 101 ? -2.688 11.57 12.43 1 98.94 101 ILE B CA 1
ATOM 1910 C C . ILE B 1 101 ? -3.711 12.594 12.914 1 98.94 101 ILE B C 1
ATOM 1912 O O . ILE B 1 101 ? -3.621 13.086 14.039 1 98.94 101 ILE B O 1
ATOM 1916 N N . GLY B 1 102 ? -4.609 12.961 12.039 1 98.94 102 GLY B N 1
ATOM 1917 C CA . GLY B 1 102 ? -5.668 13.875 12.438 1 98.94 102 GLY B CA 1
ATOM 1918 C C . GLY B 1 102 ? -6.566 13.312 13.523 1 98.94 102 GLY B C 1
ATOM 1919 O O . GLY B 1 102 ? -6.797 13.969 14.547 1 98.94 102 GLY B O 1
ATOM 1920 N N . GLU B 1 103 ? -7.051 12.086 13.297 1 98.94 103 GLU B N 1
ATOM 1921 C CA . GLU B 1 103 ? -7.91 11.445 14.289 1 98.94 103 GLU B CA 1
ATOM 1922 C C . GLU B 1 103 ? -7.867 9.93 14.156 1 98.94 103 GLU B C 1
ATOM 1924 O O . GLU B 1 103 ? -7.438 9.398 13.125 1 98.94 103 GLU B O 1
ATOM 1929 N N . ASN B 1 104 ? -8.188 9.242 15.234 1 98.88 104 ASN B N 1
ATOM 1930 C CA . ASN B 1 104 ? -8.227 7.781 15.227 1 98.88 104 ASN B CA 1
ATOM 1931 C C . ASN B 1 104 ? -9.477 7.246 15.93 1 98.88 104 ASN B C 1
ATOM 1933 O O . ASN B 1 104 ? -9.477 6.117 16.422 1 98.88 104 ASN B O 1
ATOM 1937 N N . GLU B 1 105 ? -10.461 7.957 16.047 1 98.75 105 GLU B N 1
ATOM 1938 C CA . GLU B 1 105 ? -11.703 7.523 16.688 1 98.75 105 GLU B CA 1
ATOM 1939 C C . GLU B 1 105 ? -12.555 6.699 15.727 1 98.75 105 GLU B C 1
ATOM 1941 O O . GLU B 1 105 ? -13.117 5.672 16.109 1 98.75 105 GLU B O 1
ATOM 1946 N N . ASN B 1 106 ? -12.711 7.184 14.461 1 98.81 106 ASN B N 1
ATOM 1947 C CA . ASN B 1 106 ? -13.555 6.516 13.477 1 98.81 106 ASN B CA 1
ATOM 1948 C C . ASN B 1 106 ? -12.898 5.246 12.945 1 98.81 106 ASN B C 1
ATOM 1950 O O . ASN B 1 106 ? -13.586 4.344 12.461 1 98.81 106 ASN B O 1
ATOM 1954 N N . PHE B 1 107 ? -11.562 5.23 13.039 1 98.69 107 PHE B N 1
ATOM 1955 C CA . PHE B 1 107 ? -10.797 4.09 12.539 1 98.69 107 PHE B CA 1
ATOM 1956 C C . PHE B 1 107 ? -9.406 4.066 13.148 1 98.69 107 PHE B C 1
ATOM 1958 O O . PHE B 1 107 ? -8.734 5.102 13.211 1 98.69 107 PHE B O 1
ATOM 1965 N N . VAL B 1 108 ? -8.969 2.945 13.641 1 98.81 108 VAL B N 1
ATOM 1966 C CA . VAL B 1 108 ? -7.598 2.764 14.102 1 98.81 108 VAL B CA 1
ATOM 1967 C C . VAL B 1 108 ? -6.855 1.816 13.156 1 98.81 108 VAL B C 1
ATOM 1969 O O . VAL B 1 108 ? -7.227 0.647 13.023 1 98.81 108 VAL B O 1
ATOM 1972 N N . GLY B 1 109 ? -5.902 2.355 12.492 1 98.69 109 GLY B N 1
ATOM 1973 C CA . GLY B 1 109 ? -5.074 1.552 11.602 1 98.69 109 GLY B CA 1
ATOM 1974 C C . GLY B 1 109 ? -3.898 0.9 12.312 1 98.69 109 GLY B C 1
ATOM 1975 O O . GLY B 1 109 ? -4.035 0.426 13.445 1 98.69 109 GLY B O 1
ATOM 1976 N N . ALA B 1 110 ? -2.76 0.869 11.586 1 98.75 110 ALA B N 1
ATOM 1977 C CA . ALA B 1 110 ? -1.636 0.093 12.102 1 98.75 110 ALA B CA 1
ATOM 1978 C C . ALA B 1 110 ? -0.656 0.985 12.859 1 98.75 110 ALA B C 1
ATOM 1980 O O . ALA B 1 110 ? 0.55 0.949 12.609 1 98.75 110 ALA B O 1
ATOM 1981 N N . GLU B 1 111 ? -1.154 1.743 13.828 1 98.81 111 GLU B N 1
ATOM 1982 C CA . GLU B 1 111 ? -0.354 2.699 14.586 1 98.81 111 GL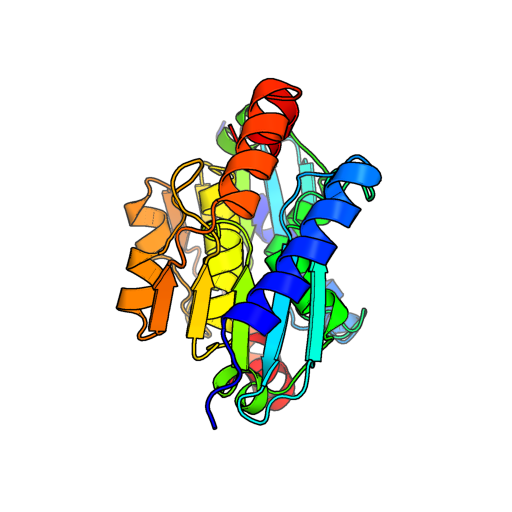U B CA 1
ATOM 1983 C C . GLU B 1 111 ? 0.736 1.992 15.383 1 98.81 111 GLU B C 1
ATOM 1985 O O . GLU B 1 111 ? 1.885 2.439 15.406 1 98.81 111 GLU B O 1
ATOM 1990 N N . GLU B 1 112 ? 0.353 0.892 16.047 1 98.69 112 GLU B N 1
ATOM 1991 C CA . GLU B 1 112 ? 1.312 0.179 16.891 1 98.69 112 GLU B CA 1
ATOM 1992 C C . GLU B 1 112 ? 2.432 -0.431 16.047 1 98.69 112 GLU B C 1
ATOM 1994 O O . GLU B 1 112 ? 3.58 -0.497 16.484 1 98.69 112 GLU B O 1
ATOM 1999 N N . LEU B 1 113 ? 2.064 -0.906 14.914 1 98.81 113 LEU B N 1
ATOM 2000 C CA . LEU B 1 113 ? 3.092 -1.418 14.016 1 98.81 113 LEU B CA 1
ATOM 2001 C C . LEU B 1 113 ? 4.066 -0.315 13.617 1 98.81 113 LEU B C 1
ATOM 2003 O O . LEU B 1 113 ? 5.281 -0.528 13.609 1 98.81 113 LEU B O 1
ATOM 2007 N N . LEU B 1 114 ? 3.539 0.87 13.258 1 98.88 114 LEU B N 1
ATOM 2008 C CA . LEU B 1 114 ? 4.391 2.012 12.938 1 98.88 114 LEU B CA 1
ATOM 2009 C C . LEU B 1 114 ? 5.379 2.285 14.07 1 98.88 114 LEU B C 1
ATOM 2011 O O . LEU B 1 114 ? 6.582 2.391 13.828 1 98.88 114 LEU B O 1
ATOM 2015 N N . ARG B 1 115 ? 4.848 2.375 15.281 1 98.81 115 ARG B N 1
ATOM 2016 C CA . ARG B 1 115 ? 5.688 2.645 16.438 1 98.81 115 ARG B CA 1
ATOM 2017 C C . ARG B 1 115 ? 6.734 1.55 16.625 1 98.81 115 ARG B C 1
ATOM 2019 O O . ARG B 1 115 ? 7.891 1.837 16.938 1 98.81 115 ARG B O 1
ATOM 2026 N N . SER B 1 116 ? 6.312 0.307 16.438 1 98.62 116 SER B N 1
ATOM 2027 C CA . SER B 1 116 ? 7.215 -0.826 16.625 1 98.62 116 SER B CA 1
ATOM 2028 C C . SER B 1 116 ? 8.375 -0.781 15.633 1 98.62 116 SER B C 1
ATOM 2030 O O . SER B 1 116 ? 9.43 -1.37 15.875 1 98.62 116 SER B O 1
ATOM 2032 N N . LYS B 1 117 ? 8.203 -0.062 14.555 1 98.5 117 LYS B N 1
ATOM 2033 C CA . LYS B 1 117 ? 9.242 0.044 13.531 1 98.5 117 LYS B CA 1
ATOM 2034 C C . LYS B 1 117 ? 10.055 1.322 13.711 1 98.5 117 LYS B C 1
ATOM 2036 O O . LYS B 1 117 ? 10.859 1.675 12.844 1 98.5 117 LYS B O 1
ATOM 2041 N N . GLY B 1 118 ? 9.773 2.057 14.742 1 98.56 118 GLY B N 1
ATOM 2042 C CA . GLY B 1 118 ? 10.578 3.213 15.094 1 98.56 118 GLY B CA 1
ATOM 2043 C C . GLY B 1 118 ? 10.047 4.512 14.516 1 98.56 118 GLY B C 1
ATOM 2044 O O . GLY B 1 118 ? 10.711 5.547 14.594 1 98.56 118 GLY B O 1
ATOM 2045 N N . ILE B 1 119 ? 8.93 4.512 13.867 1 98.81 119 ILE B N 1
ATOM 2046 C CA . ILE B 1 119 ? 8.32 5.719 13.32 1 98.81 119 ILE B CA 1
ATOM 2047 C C . ILE B 1 119 ? 7.574 6.465 14.422 1 98.81 119 ILE B C 1
ATOM 2049 O O . ILE B 1 119 ? 6.816 5.863 15.188 1 98.81 119 ILE B O 1
ATOM 2053 N N . GLU B 1 120 ? 7.852 7.75 14.555 1 98.81 120 GLU B N 1
ATOM 2054 C CA . GLU B 1 120 ? 7.102 8.57 15.5 1 98.81 120 GLU B CA 1
ATOM 2055 C C . GLU B 1 120 ? 5.648 8.727 15.062 1 98.81 120 GLU B C 1
ATOM 2057 O O . GLU B 1 120 ? 5.375 9.07 13.914 1 98.81 120 GLU B O 1
ATOM 2062 N N . VAL B 1 121 ? 4.754 8.453 15.969 1 98.94 121 VAL B N 1
ATOM 2063 C CA . VAL B 1 121 ? 3.332 8.586 15.672 1 98.94 121 VAL B CA 1
ATOM 2064 C C . VAL B 1 121 ? 2.695 9.594 16.625 1 98.94 121 VAL B C 1
ATOM 2066 O O . VAL B 1 121 ? 2.816 9.477 17.844 1 98.94 121 VAL B O 1
ATOM 2069 N N . VAL B 1 122 ? 2.059 10.617 16.094 1 98.88 122 VAL B N 1
ATOM 2070 C CA . VAL B 1 122 ? 1.348 11.641 16.844 1 98.88 122 VAL B CA 1
ATOM 2071 C C . VAL B 1 122 ? -0.12 11.664 16.422 1 98.88 122 VAL B C 1
ATOM 2073 O O . VAL B 1 122 ? -0.431 11.68 15.234 1 98.88 122 VAL B O 1
ATOM 2076 N N . VAL B 1 123 ? -0.992 11.641 17.359 1 98.88 123 VAL B N 1
ATOM 2077 C CA . VAL B 1 123 ? -2.418 11.789 17.094 1 98.88 123 VAL B CA 1
ATOM 2078 C C . VAL B 1 123 ? -2.893 13.156 17.594 1 98.88 123 VAL B C 1
ATOM 2080 O O . VAL B 1 123 ? -2.789 13.461 18.797 1 98.88 123 VAL B O 1
ATOM 2083 N N . MET B 1 124 ? -3.463 13.953 16.656 1 98.75 124 MET B N 1
ATOM 2084 C CA . MET B 1 124 ? -3.801 15.336 16.969 1 98.75 124 MET B CA 1
ATOM 2085 C C . MET B 1 124 ? -5.191 15.43 17.578 1 98.75 124 MET B C 1
ATOM 2087 O O . MET B 1 124 ? -5.512 16.406 18.25 1 98.75 124 MET B O 1
ATOM 2091 N N . ASP B 1 125 ? -5.996 14.406 17.422 1 98.69 125 ASP B N 1
ATOM 2092 C CA . ASP B 1 125 ? -7.375 14.414 17.906 1 98.69 125 ASP B CA 1
ATOM 2093 C C . ASP B 1 125 ? -8.133 15.633 17.375 1 98.69 125 ASP B C 1
ATOM 2095 O O . ASP B 1 125 ? -8.781 16.344 18.141 1 98.69 125 ASP B O 1
ATOM 2099 N N . ASP B 1 126 ? -7.969 15.906 16.141 1 98.81 126 ASP B N 1
ATOM 2100 C CA . ASP B 1 126 ? -8.523 17.094 15.477 1 98.81 126 ASP B CA 1
ATOM 2101 C C . ASP B 1 126 ? -10.023 16.938 15.258 1 98.81 126 ASP B C 1
ATOM 2103 O O . ASP B 1 126 ? -10.469 15.984 14.617 1 98.81 126 ASP B O 1
ATOM 2107 N N . SER B 1 127 ? -10.852 17.875 15.68 1 98.81 127 SER B N 1
ATOM 2108 C CA . SER B 1 127 ? -12.312 17.781 15.648 1 98.81 127 SER B CA 1
ATOM 2109 C C . SER B 1 127 ? -12.836 17.844 14.219 1 98.81 127 SER B C 1
ATOM 2111 O O . SER B 1 127 ? -13.828 17.188 13.883 1 98.81 127 SER B O 1
ATOM 2113 N N . LYS B 1 128 ? -12.211 18.625 13.383 1 98.88 128 LYS B N 1
ATOM 2114 C CA . LYS B 1 128 ? -12.656 18.734 11.992 1 98.88 128 LYS B CA 1
ATOM 2115 C C . LYS B 1 128 ? -12.461 17.422 11.25 1 98.88 128 LYS B C 1
ATOM 2117 O O . LYS B 1 128 ? -13.328 17 10.477 1 98.88 128 LYS B O 1
ATOM 2122 N N . CYS B 1 129 ? -11.289 16.766 11.492 1 98.88 129 CYS B N 1
ATOM 2123 C CA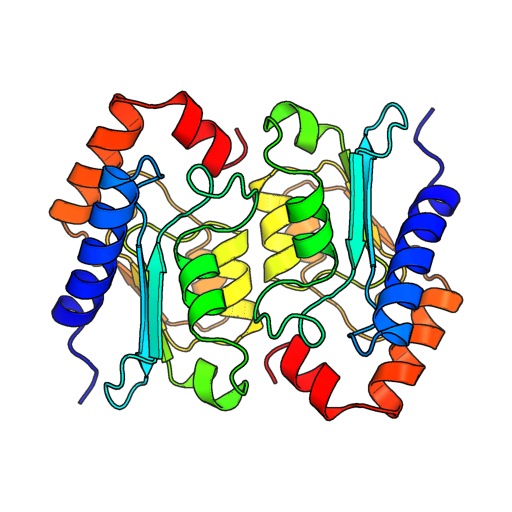 . CYS B 1 129 ? -11.047 15.461 10.898 1 98.88 129 CYS B CA 1
ATOM 2124 C C . CYS B 1 129 ? -12.078 14.445 11.375 1 98.88 129 CYS B C 1
ATOM 2126 O O . CYS B 1 129 ? -12.641 13.703 10.562 1 98.88 129 CYS B O 1
ATOM 2128 N N . LYS B 1 130 ? -12.383 14.477 12.633 1 98.88 130 LYS B N 1
ATOM 2129 C CA . LYS B 1 130 ? -13.344 13.547 13.211 1 98.88 130 LYS B CA 1
ATOM 2130 C C . LYS B 1 130 ? -14.727 13.727 12.594 1 98.88 130 LYS B C 1
ATOM 2132 O O . LYS B 1 130 ? -15.367 12.758 12.188 1 98.88 130 LYS B O 1
ATOM 2137 N N . GLU B 1 131 ? -15.141 14.945 12.531 1 98.88 131 GLU B N 1
ATOM 2138 C CA . GLU B 1 131 ? -16.5 15.258 12.07 1 98.88 131 GLU B CA 1
ATOM 2139 C C . GLU B 1 131 ? -16.656 14.914 10.594 1 98.88 131 GLU B C 1
ATOM 2141 O O . GLU B 1 131 ? -17.688 14.359 10.188 1 98.88 131 GLU B O 1
ATOM 2146 N N . LEU B 1 132 ? -15.695 15.25 9.844 1 98.94 132 LEU B N 1
ATOM 2147 C CA . LEU B 1 132 ? -15.766 14.969 8.414 1 98.94 132 LEU B CA 1
ATOM 2148 C C . LEU B 1 132 ? -15.859 13.469 8.156 1 98.94 132 LEU B C 1
ATOM 2150 O O . LEU B 1 132 ? -16.672 13.031 7.348 1 98.94 132 LEU B O 1
ATOM 2154 N N . MET B 1 133 ? -15 12.648 8.812 1 98.88 133 MET B N 1
ATOM 2155 C CA . MET B 1 133 ? -15.016 11.195 8.617 1 98.88 133 MET B CA 1
ATOM 2156 C C . MET B 1 133 ? -16.312 10.594 9.141 1 98.88 133 MET B C 1
ATOM 2158 O O . MET B 1 133 ? -16.891 9.711 8.508 1 98.88 133 MET B O 1
ATOM 2162 N N . LYS B 1 134 ? -16.766 11.086 10.25 1 98.88 134 LYS B N 1
ATOM 2163 C CA . LYS B 1 134 ? -18.031 10.609 10.828 1 98.88 134 LYS B CA 1
ATOM 2164 C C . LYS B 1 134 ? -19.203 10.859 9.875 1 98.88 134 LYS B C 1
ATOM 2166 O O . LYS B 1 134 ? -20.047 9.984 9.695 1 98.88 134 LYS B O 1
ATOM 2171 N N . ARG B 1 135 ? -19.25 12.047 9.367 1 98.88 135 ARG B N 1
ATOM 2172 C CA . ARG B 1 135 ? -20.297 12.383 8.398 1 98.88 135 ARG B CA 1
ATOM 2173 C C . ARG B 1 135 ? -20.281 11.414 7.219 1 98.88 135 ARG B C 1
ATOM 2175 O O . ARG B 1 135 ? -21.328 10.898 6.82 1 98.88 135 ARG B O 1
ATOM 2182 N N . PHE B 1 136 ? -19.125 11.203 6.684 1 98.94 136 PHE B N 1
ATOM 2183 C CA . PHE B 1 136 ? -18.984 10.32 5.531 1 98.94 136 PHE B CA 1
ATOM 2184 C C . PHE B 1 136 ? -19.453 8.914 5.863 1 98.94 136 PHE B C 1
ATOM 2186 O O . PHE B 1 136 ? -20.203 8.312 5.09 1 98.94 136 PHE B O 1
ATOM 2193 N N . ILE B 1 137 ? -19.016 8.312 7.008 1 98.81 137 ILE B N 1
ATOM 2194 C CA . ILE B 1 137 ? -19.359 6.949 7.391 1 98.81 137 ILE B CA 1
ATOM 2195 C C . ILE B 1 137 ? -20.875 6.832 7.57 1 98.81 137 ILE B C 1
ATOM 2197 O O . ILE B 1 137 ? -21.469 5.824 7.188 1 98.81 137 ILE B O 1
ATOM 2201 N N . THR B 1 138 ? -21.438 7.906 8.07 1 98.75 138 THR B N 1
ATOM 2202 C CA . THR B 1 138 ? -22.875 7.93 8.266 1 98.75 138 THR B CA 1
ATOM 2203 C C . THR B 1 138 ? -23.609 7.973 6.926 1 98.75 138 THR B C 1
ATOM 2205 O O . THR B 1 138 ? -24.578 7.242 6.719 1 98.75 138 THR B O 1
ATOM 2208 N N . GLU B 1 139 ? -23.188 8.742 5.988 1 98.62 139 GLU B N 1
ATOM 2209 C CA . GLU B 1 139 ? -23.875 8.992 4.727 1 98.62 139 GLU B CA 1
ATOM 2210 C C . GLU B 1 139 ? -23.625 7.871 3.725 1 98.62 139 GLU B C 1
ATOM 2212 O O . GLU B 1 139 ? -24.469 7.574 2.889 1 98.62 139 GLU B O 1
ATOM 2217 N N . ARG B 1 140 ? -22.438 7.297 3.803 1 98.38 140 ARG B N 1
ATOM 2218 C CA . ARG B 1 140 ? -22.031 6.312 2.809 1 98.38 140 ARG B CA 1
ATOM 2219 C C . ARG B 1 140 ? -21.328 5.129 3.467 1 98.38 140 ARG B C 1
ATOM 2221 O O . ARG B 1 140 ? -20.188 4.793 3.113 1 98.38 140 ARG B O 1
ATOM 2228 N N . PRO B 1 141 ? -21.984 4.379 4.32 1 98.19 141 PRO B N 1
ATOM 2229 C CA . PRO B 1 141 ? -21.359 3.289 5.078 1 98.19 141 PRO B CA 1
ATOM 2230 C C . PRO B 1 141 ? -20.828 2.176 4.18 1 98.19 141 PRO B C 1
ATOM 2232 O O . PRO B 1 141 ? -19.812 1.551 4.5 1 98.19 141 PRO B O 1
ATOM 2235 N N . SER B 1 142 ? -21.453 1.944 3.025 1 97.81 142 SER B N 1
ATOM 2236 C CA . SER B 1 142 ? -21 0.885 2.131 1 97.81 142 SER B CA 1
ATOM 2237 C C . SER B 1 142 ? -19.672 1.251 1.476 1 97.81 142 SER B C 1
ATOM 2239 O O . SER B 1 142 ? -18.797 0.392 1.295 1 97.81 142 SER B O 1
ATOM 2241 N N . ASP B 1 143 ? -19.516 2.543 1.101 1 98.12 143 ASP B N 1
ATOM 2242 C CA . ASP B 1 143 ? -18.25 3.01 0.527 1 98.12 143 ASP B CA 1
ATOM 2243 C C . ASP B 1 143 ? -17.109 2.916 1.544 1 98.12 143 ASP B C 1
ATOM 2245 O O . ASP B 1 143 ? -16 2.523 1.202 1 98.12 143 ASP B O 1
ATOM 2249 N N . TRP B 1 144 ? -17.453 3.227 2.781 1 98.5 144 TRP B N 1
ATOM 2250 C CA . TRP B 1 144 ? -16.438 3.123 3.836 1 98.5 144 TRP B CA 1
ATOM 2251 C C . TRP B 1 144 ? -16 1.678 4.027 1 98.5 144 TRP B C 1
ATOM 2253 O O . TRP B 1 144 ? -14.805 1.39 4.074 1 98.5 144 TRP B O 1
ATOM 2263 N N . ASN B 1 145 ? -17 0.788 4.082 1 97.62 145 ASN B N 1
ATOM 2264 C CA . ASN B 1 145 ? -16.703 -0.63 4.258 1 97.62 145 ASN B CA 1
ATOM 2265 C C . ASN B 1 145 ? -15.828 -1.168 3.123 1 97.62 145 ASN B C 1
ATOM 2267 O O . ASN B 1 145 ? -14.922 -1.968 3.355 1 97.62 145 ASN B O 1
ATOM 2271 N N . GLU B 1 146 ? -16.109 -0.736 1.944 1 97.38 146 GLU B N 1
ATOM 2272 C CA . GLU B 1 146 ? -15.289 -1.149 0.805 1 97.38 146 GLU B CA 1
ATOM 2273 C C . GLU B 1 146 ? -13.859 -0.645 0.938 1 97.38 146 GLU B C 1
ATOM 2275 O O . GLU B 1 146 ? -12.906 -1.374 0.646 1 97.38 146 GLU B O 1
ATOM 2280 N N . ASP B 1 147 ? -13.695 0.591 1.418 1 97.88 147 ASP B N 1
ATOM 2281 C CA . ASP B 1 147 ? -12.383 1.229 1.507 1 97.88 147 ASP B CA 1
ATOM 2282 C C . ASP B 1 147 ? -11.477 0.492 2.494 1 97.88 147 ASP B C 1
ATOM 2284 O O . ASP B 1 147 ? -10.258 0.466 2.326 1 97.88 147 ASP B O 1
ATOM 2288 N N . ILE B 1 148 ? -12.117 -0.194 3.484 1 97 148 ILE B N 1
ATOM 2289 C CA . ILE B 1 148 ? -11.305 -0.849 4.504 1 97 148 ILE B CA 1
ATOM 2290 C C . ILE B 1 148 ? -11.414 -2.365 4.355 1 97 148 ILE B C 1
ATOM 2292 O O . ILE B 1 148 ? -11.07 -3.111 5.277 1 97 148 ILE B O 1
ATOM 2296 N N . GLY B 1 149 ? -12 -2.82 3.266 1 95.19 149 GLY B N 1
ATOM 2297 C CA . GLY B 1 149 ? -11.984 -4.227 2.895 1 95.19 149 GLY B CA 1
ATOM 2298 C C . GLY B 1 149 ? -12.984 -5.062 3.67 1 95.19 149 GLY B C 1
ATOM 2299 O O . GLY B 1 149 ? -12.758 -6.25 3.906 1 95.19 149 GLY B O 1
ATOM 2300 N N . VAL B 1 150 ? -14.164 -4.461 4.055 1 93.62 150 VAL B N 1
ATOM 2301 C CA . VAL B 1 150 ? -15.219 -5.184 4.758 1 93.62 150 VAL B CA 1
ATOM 2302 C C . VAL B 1 150 ? -16.422 -5.367 3.832 1 93.62 150 VAL B C 1
ATOM 2304 O O . VAL B 1 150 ? -16.656 -4.555 2.936 1 93.62 150 VAL B O 1
#

Organism: Candidozyma auris (NCBI:txid498019)

pLDDT: mean 97.77, std 5.23, range [48.25, 99.0]

Secondary structure (DSSP, 8-state):
----HHHHHHHHHHHHHHHHHTTS---EEEEEETTS-EEEEEE--TTTTT-SS--HHHHHHHHH-S--HHHHTTEEEEEEE---HHHHHHHHHHT-SEEEEEE-SS---SHHHHHHTT-EEEE---HHHHHHHHHHHHH-HHHHHHHTT-/----HHHHHHHHHHHHHHHHHTTS---EEEEEETTS-EEEEEE--TTTTT-SS--HHHHHHHHH-S--HHHHTTEEEEEEE---HHHHHHHHHHT-SEEEEEE-SS---SHHHHHHTT-EEEE---HHHHHHHHHHHHH-HHHHHHHTT-

Solvent-accessible surface area (backbone atoms only — not comparable to full-atom values): 13957 Å² total; per-residue (Å²): 115,80,57,58,64,68,60,45,43,49,53,3,44,52,28,8,50,51,15,41,74,62,66,20,58,55,27,5,6,23,36,30,34,55,89,53,50,74,63,25,56,19,25,16,34,28,64,67,65,55,31,53,64,32,40,14,56,44,30,12,42,42,65,46,28,72,64,58,16,74,56,35,44,42,17,32,40,23,25,28,44,38,44,41,37,27,46,36,14,40,40,58,38,30,39,34,37,29,39,40,22,24,19,53,83,95,43,75,40,36,60,67,60,42,45,75,72,67,25,47,76,46,75,65,67,34,65,67,41,45,50,53,43,49,51,46,44,69,76,36,48,68,62,49,31,44,76,59,26,79,115,81,57,58,63,70,61,45,43,50,54,3,44,53,27,8,52,52,15,41,75,62,65,20,58,56,28,5,4,22,35,30,34,56,89,54,51,73,63,26,56,19,25,15,34,28,62,68,65,55,31,53,63,34,39,15,58,44,29,11,42,40,65,46,27,73,65,57,17,74,56,35,44,42,17,33,39,22,26,27,44,38,44,41,36,26,46,36,14,41,41,58,38,30,38,34,37,28,40,41,22,24,21,52,83,94,42,76,38,35,59,67,59,42,45,74,73,68,24,47,76,44,74,65,67,36,64,68,41,44,50,54,44,51,50,46,44,69,76,38,46,67,61,48,32,44,75,59,26,80